Protein AF-A0A729FX35-F1 (afdb_monomer)

Foldseek 3Di:
DFFFDFDQKAWLDKDKDFADDPVVCVVLVPDPQFGMKIKTAIQDQVLLVVLLVQLVQFFLKDWSDKDFAPPGQVPDPDSSHRTMMTMITHNGRVRNVSSVVSSRCSRRPNWGWTGRGPVSPDIDGDDDDDDDRADFLVRQCVVVVHDSVVSVVVQVVCVVVVQWDDRNRGIDGDD

InterPro domains:
  IPR000249 Bacterial microcompartment domain [PF00936] (36-109)
  IPR000249 Bacterial microcompartment domain [SM00877] (35-110)
  IPR032298 EutK-Ctail domain [PF16365] (123-172)
  IPR032298 EutK-Ctail domain [PS51933] (119-175)
  IPR036388 Winged helix-like DNA-binding domain superfamily [G3DSA:1.10.10.10] (118-175)
  IPR037233 CcmK-like superfamily [G3DSA:3.30.70.1710] (8-111)
  IPR037233 CcmK-like superfamily [SSF143414] (35-109)
  IPR044870 Bacterial microcompartment (BMC) circularly permuted domain [PS51931] (1-113)

Organism: NCBI:txid2577535

Radius of gyration: 17.49 Å; Cα contacts (8 Å, |Δi|>4): 337; chains: 1; bounding box: 45×34×51 Å

pLDDT: mean 92.68, std 8.08, range [58.38, 98.69]

Nearest PDB structures (foldseek):
  3i82-assembly1_A  TM=1.004E+00  e=7.758E-21  Escherichia coli K-12
  3mpv-assembly1_A  TM=9.744E-01  e=3.571E-16  Escherichia coli K-12
  3u27-assembly1_B  TM=9.285E-01  e=1.811E-16  Leptotrichia buccalis C-1013-b
  3i87-assembly1_A  TM=8.755E-01  e=3.641E-17  Escherichia coli K-12
  4tlh-assembly1_A  TM=9.232E-01  e=6.103E-15  Clostridium perfringens E str. JGS1987

Mean predicted aligned error: 5.84 Å

Structure (mmCIF, N/CA/C/O backbone):
data_AF-A0A729FX35-F1
#
_entry.id   AF-A0A729FX35-F1
#
loop_
_atom_site.group_PDB
_atom_site.id
_atom_site.type_symbol
_atom_site.label_atom_id
_atom_site.label_alt_id
_atom_site.label_comp_id
_atom_site.label_asym_id
_atom_site.label_entity_id
_atom_site.label_seq_id
_atom_site.pdbx_PDB_ins_code
_atom_site.Cartn_x
_atom_site.Cartn_y
_atom_site.Cartn_z
_atom_site.occupancy
_atom_site.B_iso_or_equiv
_atom_site.auth_seq_id
_atom_site.auth_comp_id
_atom_site.auth_asym_id
_atom_site.auth_atom_id
_atom_site.pdbx_PDB_model_num
ATOM 1 N N . MET A 1 1 ? 10.307 -8.357 -27.368 1.00 60.09 1 MET A N 1
ATOM 2 C CA . MET A 1 1 ? 8.876 -8.216 -27.032 1.00 60.09 1 MET A CA 1
ATOM 3 C C . MET A 1 1 ? 8.528 -6.754 -27.276 1.00 60.09 1 MET A C 1
ATOM 5 O O . MET A 1 1 ? 9.436 -5.937 -27.161 1.00 60.09 1 MET A O 1
ATOM 9 N N . PRO A 1 2 ? 7.342 -6.423 -27.800 1.00 73.56 2 PRO A N 1
ATOM 10 C CA . PRO A 1 2 ? 7.038 -5.053 -28.205 1.00 73.56 2 PRO A CA 1
ATOM 11 C C . PRO A 1 2 ? 6.913 -4.102 -27.005 1.00 73.56 2 PRO A C 1
ATOM 13 O O . PRO A 1 2 ? 6.536 -4.496 -25.903 1.00 73.56 2 PRO A O 1
ATOM 16 N N . ALA A 1 3 ? 7.201 -2.823 -27.236 1.00 80.31 3 ALA A N 1
ATOM 17 C CA . ALA A 1 3 ? 6.884 -1.742 -26.314 1.00 80.31 3 ALA A CA 1
ATOM 18 C C . ALA A 1 3 ? 5.418 -1.822 -25.841 1.00 80.31 3 ALA A C 1
ATOM 20 O O . ALA A 1 3 ? 4.531 -2.220 -26.599 1.00 80.31 3 ALA A O 1
ATOM 21 N N . LEU A 1 4 ? 5.173 -1.369 -24.608 1.00 89.88 4 LEU A N 1
ATOM 22 C CA . LEU A 1 4 ? 3.896 -1.414 -23.876 1.00 89.88 4 LEU A CA 1
ATOM 23 C C . LEU A 1 4 ? 3.498 -2.780 -23.295 1.00 89.88 4 LEU A C 1
ATOM 25 O O . LEU A 1 4 ? 2.448 -2.878 -22.656 1.00 89.88 4 LEU A O 1
ATOM 29 N N . ASP A 1 5 ? 4.332 -3.812 -23.438 1.00 93.62 5 ASP A N 1
ATOM 30 C CA . ASP A 1 5 ? 4.141 -5.060 -22.698 1.00 93.62 5 ASP A CA 1
ATOM 31 C C . ASP A 1 5 ? 4.223 -4.812 -21.178 1.00 93.62 5 ASP A C 1
ATOM 33 O O . ASP A 1 5 ? 5.052 -4.034 -20.691 1.00 93.62 5 ASP A O 1
ATOM 37 N N . LEU A 1 6 ? 3.332 -5.474 -20.427 1.00 94.12 6 LEU A N 1
ATOM 38 C CA . LEU A 1 6 ? 3.238 -5.323 -18.975 1.00 94.12 6 LEU A CA 1
ATOM 39 C C . LEU A 1 6 ? 4.374 -6.069 -18.265 1.00 94.12 6 LEU A C 1
ATOM 41 O O . LEU A 1 6 ? 4.540 -7.279 -18.436 1.00 94.12 6 LEU A O 1
ATOM 45 N N . ILE A 1 7 ? 5.075 -5.369 -17.379 1.00 95.25 7 ILE A N 1
ATOM 46 C CA . ILE A 1 7 ? 6.024 -5.957 -16.433 1.00 9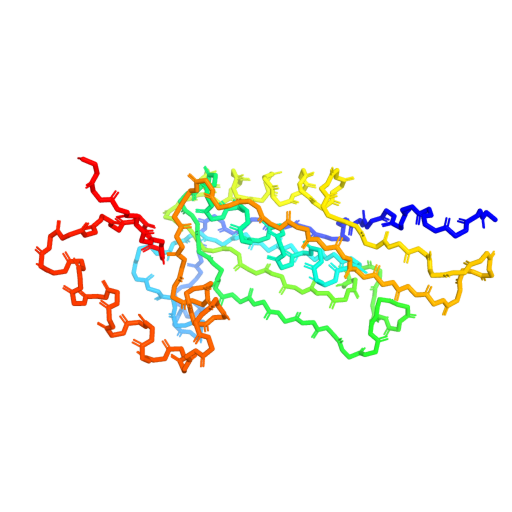5.25 7 ILE A CA 1
ATOM 47 C C . ILE A 1 7 ? 5.214 -6.460 -15.244 1.00 95.25 7 ILE A C 1
ATOM 49 O O . ILE A 1 7 ? 4.650 -5.661 -14.498 1.00 95.25 7 ILE A O 1
ATOM 53 N N . ARG A 1 8 ? 5.119 -7.784 -15.093 1.00 94.44 8 ARG A N 1
ATOM 54 C CA . ARG A 1 8 ? 4.338 -8.414 -14.021 1.00 94.44 8 ARG A CA 1
ATOM 55 C C . ARG A 1 8 ? 5.120 -8.372 -12.707 1.00 94.44 8 ARG A C 1
ATOM 57 O O . ARG A 1 8 ? 6.139 -9.060 -12.629 1.00 94.44 8 ARG A O 1
ATOM 64 N N . PRO A 1 9 ? 4.660 -7.618 -11.698 1.00 96.50 9 PRO A N 1
ATOM 65 C CA . PRO A 1 9 ? 5.310 -7.600 -10.402 1.00 96.50 9 PRO A CA 1
ATOM 66 C C . PRO A 1 9 ? 4.909 -8.831 -9.584 1.00 96.50 9 PRO A C 1
ATOM 68 O O . PRO A 1 9 ? 3.914 -9.507 -9.870 1.00 96.50 9 PRO A O 1
ATOM 71 N N . SER A 1 10 ? 5.686 -9.121 -8.550 1.00 96.06 10 SER A N 1
ATOM 72 C CA . SER A 1 10 ? 5.505 -10.268 -7.676 1.00 96.06 10 SER A CA 1
ATOM 73 C C . SER A 1 10 ?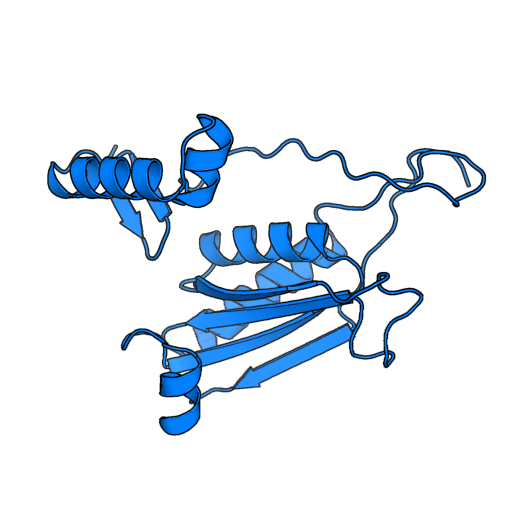 5.664 -9.909 -6.200 1.00 96.06 10 SER A C 1
ATOM 75 O O . SER A 1 10 ? 6.425 -9.023 -5.800 1.00 96.06 10 SER A O 1
ATOM 77 N N . VAL A 1 11 ? 4.920 -10.629 -5.361 1.00 98.06 11 VAL A N 1
ATOM 78 C CA . VAL A 1 11 ? 5.080 -10.573 -3.907 1.00 98.06 11 VAL A CA 1
ATOM 79 C C . VAL A 1 11 ? 6.253 -11.463 -3.515 1.00 98.06 11 VAL A C 1
ATOM 81 O O . VAL A 1 11 ? 6.265 -12.657 -3.811 1.00 98.06 11 VAL A O 1
ATOM 84 N N . THR A 1 12 ? 7.234 -10.897 -2.815 1.00 97.88 12 THR A N 1
ATOM 85 C CA . THR A 1 12 ? 8.481 -11.595 -2.471 1.00 97.88 12 THR A CA 1
ATOM 86 C C . THR A 1 12 ? 8.439 -12.229 -1.082 1.00 97.88 12 THR A C 1
ATOM 88 O O . THR A 1 12 ? 9.037 -13.285 -0.860 1.00 97.88 12 THR A O 1
ATOM 91 N N . ALA A 1 13 ? 7.702 -11.638 -0.138 1.00 98.50 13 ALA A N 1
ATOM 92 C CA . ALA A 1 13 ? 7.388 -12.240 1.155 1.00 98.50 13 ALA A CA 1
ATOM 93 C C . ALA A 1 13 ? 6.130 -11.621 1.782 1.00 98.50 13 ALA A C 1
ATOM 95 O O . ALA A 1 13 ? 5.761 -10.479 1.512 1.00 98.50 13 ALA A O 1
ATOM 96 N N . MET A 1 14 ? 5.478 -12.376 2.673 1.00 98.25 14 MET A N 1
ATOM 97 C CA . MET A 1 14 ? 4.295 -11.907 3.396 1.00 98.25 14 MET A CA 1
ATOM 98 C C . MET A 1 14 ? 4.161 -12.561 4.775 1.00 98.25 14 MET A C 1
ATOM 100 O O . MET A 1 14 ? 4.443 -13.753 4.956 1.00 98.25 14 MET A O 1
ATOM 104 N N . ARG A 1 15 ? 3.699 -11.798 5.773 1.00 98.56 15 ARG A N 1
ATOM 105 C CA . ARG A 1 15 ? 3.428 -12.308 7.125 1.00 98.56 15 ARG A CA 1
ATOM 106 C C . ARG A 1 15 ? 2.337 -11.517 7.843 1.00 98.56 15 ARG A C 1
ATOM 108 O O . ARG A 1 15 ? 2.194 -10.319 7.647 1.00 98.56 15 ARG A O 1
ATOM 115 N N . VAL A 1 16 ? 1.620 -12.189 8.744 1.00 98.62 16 VAL A N 1
ATOM 116 C CA . VAL A 1 16 ? 0.684 -11.554 9.684 1.00 98.62 16 VAL A CA 1
ATOM 117 C C . VAL A 1 16 ? 1.212 -11.711 11.105 1.00 98.62 16 VAL A C 1
ATOM 119 O O . VAL A 1 16 ? 1.547 -12.818 11.530 1.00 98.62 16 VAL A O 1
ATOM 122 N N . ILE A 1 17 ? 1.242 -10.610 11.847 1.00 98.56 17 ILE A N 1
ATOM 123 C CA . ILE A 1 17 ? 1.433 -10.570 13.294 1.00 98.56 17 ILE A CA 1
ATOM 124 C C . ILE A 1 17 ? 0.055 -10.351 13.914 1.00 98.56 17 ILE A C 1
ATOM 126 O O . ILE A 1 17 ? -0.502 -9.256 13.852 1.00 98.56 17 ILE A O 1
ATOM 130 N N . ALA A 1 18 ? -0.508 -11.412 14.494 1.00 98.00 18 ALA A N 1
ATOM 131 C CA . ALA A 1 18 ? -1.872 -11.379 15.014 1.00 98.00 18 ALA A CA 1
ATOM 132 C C . ALA A 1 18 ? -2.035 -10.414 16.201 1.00 98.00 18 ALA A C 1
ATOM 134 O O . ALA A 1 18 ? -3.040 -9.716 16.289 1.00 98.00 18 ALA A O 1
ATOM 135 N N . SER A 1 19 ? -1.035 -10.352 17.080 1.00 97.88 19 SER A N 1
ATOM 136 C CA . SER A 1 19 ? -0.978 -9.407 18.193 1.00 97.88 19 SER A CA 1
ATOM 137 C C . SER A 1 19 ? 0.430 -8.844 18.286 1.00 97.88 19 SER A C 1
ATOM 139 O O . SER A 1 19 ? 1.384 -9.587 18.518 1.00 97.88 19 SER A O 1
ATOM 141 N N . VAL A 1 20 ? 0.567 -7.539 18.073 1.00 97.56 20 VAL A N 1
ATOM 142 C CA . VAL A 1 20 ? 1.860 -6.851 18.149 1.00 97.56 20 VAL A CA 1
ATOM 143 C C . VAL A 1 20 ? 2.296 -6.737 19.607 1.00 97.56 20 VAL A C 1
ATOM 145 O O . VAL A 1 20 ? 1.478 -6.505 20.494 1.00 97.56 20 VAL A O 1
ATOM 148 N N . ASN A 1 21 ? 3.593 -6.898 19.863 1.00 98.12 21 ASN A N 1
ATOM 149 C CA . ASN A 1 21 ? 4.169 -6.636 21.177 1.00 98.12 21 ASN A CA 1
ATOM 150 C C . ASN A 1 21 ? 4.054 -5.141 21.539 1.00 98.12 21 ASN A C 1
ATOM 152 O O . ASN A 1 21 ? 4.373 -4.287 20.714 1.00 98.12 21 ASN A O 1
ATOM 156 N N . ASP A 1 22 ? 3.691 -4.824 22.784 1.00 96.25 22 ASP A N 1
ATOM 157 C CA . ASP A 1 22 ? 3.471 -3.437 23.226 1.00 96.25 22 ASP A CA 1
ATOM 158 C C . ASP A 1 22 ? 4.702 -2.532 23.081 1.00 96.25 22 ASP A C 1
ATOM 160 O O . ASP A 1 22 ? 4.570 -1.349 22.773 1.00 96.25 22 ASP A O 1
ATOM 164 N N . GLY A 1 23 ? 5.909 -3.067 23.296 1.00 97.75 23 GLY A N 1
ATOM 165 C CA . GLY A 1 23 ? 7.150 -2.322 23.091 1.00 97.75 23 GLY A CA 1
ATOM 166 C C . GLY A 1 23 ? 7.308 -1.909 21.633 1.00 97.75 23 GLY A C 1
ATOM 167 O O . GLY A 1 23 ? 7.523 -0.736 21.343 1.00 97.75 23 GLY A O 1
ATOM 168 N N . PHE A 1 24 ? 7.100 -2.851 20.716 1.00 97.44 24 PHE A N 1
ATOM 169 C CA . PHE A 1 24 ? 7.210 -2.578 19.287 1.00 97.44 24 PHE A CA 1
ATOM 170 C C . PHE A 1 24 ? 6.080 -1.678 18.766 1.00 97.44 24 PHE A C 1
ATOM 172 O O . PHE A 1 24 ? 6.322 -0.791 17.952 1.00 97.44 24 PHE A O 1
ATOM 179 N N . ALA A 1 25 ? 4.861 -1.834 19.291 1.00 97.38 25 ALA A N 1
ATOM 180 C CA . ALA A 1 25 ? 3.739 -0.954 18.976 1.00 97.38 25 ALA A CA 1
ATOM 181 C C . ALA A 1 25 ? 4.018 0.511 19.362 1.00 97.38 25 ALA A C 1
ATOM 183 O O . ALA A 1 25 ? 3.660 1.420 18.613 1.00 97.38 25 ALA A O 1
ATOM 184 N N . ARG A 1 26 ? 4.693 0.748 20.499 1.00 97.06 26 ARG A N 1
ATOM 185 C CA . ARG A 1 26 ? 5.113 2.096 20.918 1.00 97.06 26 ARG A CA 1
ATOM 186 C C . ARG A 1 26 ? 6.165 2.694 19.989 1.00 97.06 26 ARG A C 1
ATOM 188 O O . ARG A 1 26 ? 6.022 3.853 19.611 1.00 97.06 26 ARG A O 1
ATOM 195 N N . GLU A 1 27 ? 7.171 1.916 19.593 1.00 97.62 27 GLU A N 1
ATOM 196 C CA . GLU A 1 27 ? 8.214 2.372 18.658 1.00 97.62 27 GLU A CA 1
ATOM 197 C C . GLU A 1 27 ? 7.634 2.757 17.292 1.00 97.62 27 GLU A C 1
ATOM 199 O O . GLU A 1 27 ? 7.968 3.799 16.727 1.00 97.62 27 GLU A O 1
ATOM 204 N N . LEU A 1 28 ? 6.686 1.960 16.793 1.00 96.88 28 LEU A N 1
ATOM 205 C CA . LEU A 1 28 ? 5.951 2.245 15.559 1.00 96.88 28 LEU A CA 1
ATOM 206 C C . LEU A 1 28 ? 4.890 3.346 15.719 1.00 96.88 28 LEU A C 1
ATOM 208 O O . LEU A 1 28 ? 4.252 3.718 14.737 1.00 96.88 28 LEU A O 1
ATOM 212 N N . LYS A 1 29 ? 4.696 3.872 16.938 1.00 97.31 29 LYS A N 1
ATOM 213 C CA . LYS A 1 29 ? 3.693 4.894 17.276 1.00 97.31 29 LYS A CA 1
ATOM 214 C C . LYS A 1 29 ? 2.286 4.493 16.825 1.00 97.31 29 LYS A C 1
ATOM 216 O O . LYS A 1 29 ? 1.531 5.317 16.308 1.00 97.31 29 LYS A O 1
ATOM 221 N N . LEU A 1 30 ? 1.943 3.217 17.009 1.00 95.81 30 LEU A N 1
ATOM 222 C CA . LEU A 1 30 ? 0.647 2.697 16.589 1.00 95.81 30 LEU A CA 1
ATOM 223 C C . LEU A 1 30 ? -0.479 3.335 17.413 1.00 95.81 30 LEU A C 1
ATOM 225 O O . LEU A 1 30 ? -0.370 3.427 18.641 1.00 95.81 30 LEU A O 1
ATOM 229 N N . PRO A 1 31 ? -1.587 3.736 16.774 1.00 93.88 31 PRO A N 1
ATOM 230 C CA . PRO A 1 31 ? -2.780 4.145 17.492 1.00 93.88 31 PRO A CA 1
ATOM 231 C C . PRO A 1 31 ? -3.416 2.945 18.211 1.00 93.88 31 PRO A C 1
ATOM 233 O O . PRO A 1 31 ? -3.244 1.789 17.822 1.00 93.88 31 PRO A O 1
ATOM 236 N N . SER A 1 32 ? -4.189 3.215 19.264 1.00 93.56 32 SER A N 1
ATOM 237 C CA . SER A 1 32 ? -4.716 2.184 20.175 1.00 93.56 32 SER A CA 1
ATOM 238 C C . SER A 1 32 ? -5.675 1.178 19.525 1.00 93.56 32 SER A C 1
ATOM 240 O O . SER A 1 32 ? -5.857 0.076 20.058 1.00 93.56 32 SER A O 1
ATOM 242 N N . HIS A 1 33 ? -6.280 1.542 18.388 1.00 94.25 33 HIS A N 1
ATOM 243 C CA . HIS A 1 33 ? -7.163 0.678 17.603 1.00 94.25 33 HIS A CA 1
ATOM 244 C C . HIS A 1 33 ? -6.420 -0.302 16.693 1.00 94.25 33 HIS A C 1
ATOM 246 O O . HIS A 1 33 ? -7.055 -1.226 16.197 1.00 94.25 33 HIS A O 1
ATOM 252 N N . ILE A 1 34 ? -5.109 -0.146 16.478 1.00 97.00 34 ILE A N 1
ATOM 253 C CA . ILE A 1 34 ? -4.301 -1.077 15.681 1.00 97.00 34 ILE A CA 1
ATOM 254 C C . ILE A 1 34 ? -3.646 -2.096 16.615 1.00 97.00 34 ILE A C 1
ATOM 256 O O . ILE A 1 34 ? -2.828 -1.754 17.468 1.00 97.00 34 ILE A O 1
ATOM 260 N N . ARG A 1 35 ? -4.011 -3.370 16.448 1.00 95.88 35 ARG A N 1
ATOM 261 C CA . ARG A 1 35 ? -3.522 -4.490 17.276 1.00 95.88 35 ARG A CA 1
ATOM 262 C C . ARG A 1 35 ? -2.822 -5.576 16.479 1.00 95.88 35 ARG A C 1
ATOM 264 O O . ARG A 1 35 ? -1.989 -6.293 17.033 1.00 95.88 35 ARG A O 1
ATOM 271 N N . SER A 1 36 ? -3.133 -5.671 15.193 1.00 98.50 36 SER A N 1
ATOM 272 C CA . SER A 1 36 ? -2.555 -6.641 14.272 1.00 98.50 36 SER A CA 1
ATOM 273 C C . SER A 1 36 ? -1.797 -5.914 13.166 1.00 98.50 36 SER A C 1
ATOM 275 O O . SER A 1 36 ? -2.205 -4.829 12.746 1.00 98.50 36 SER A O 1
ATOM 277 N N . LEU A 1 37 ? -0.714 -6.525 12.683 1.00 98.69 37 LEU A N 1
ATOM 278 C CA . LEU A 1 37 ? 0.066 -6.023 11.551 1.00 98.69 37 LEU A CA 1
ATOM 279 C C . LEU A 1 37 ? 0.139 -7.058 10.433 1.00 98.69 37 LEU A C 1
ATOM 281 O O . LEU A 1 37 ? 0.306 -8.252 10.684 1.00 98.69 37 LEU A O 1
ATOM 285 N N . GLY A 1 38 ? 0.056 -6.584 9.200 1.00 98.69 38 GLY A N 1
ATOM 286 C CA . GLY A 1 38 ? 0.367 -7.322 7.986 1.00 98.69 38 GLY A CA 1
ATOM 287 C C . GLY A 1 38 ? 1.629 -6.743 7.380 1.00 98.69 38 GLY A C 1
ATOM 288 O O . GLY A 1 38 ? 1.731 -5.530 7.246 1.00 98.69 38 GLY A O 1
ATOM 289 N N . LEU A 1 39 ? 2.588 -7.594 7.047 1.00 98.69 39 LEU A N 1
ATOM 290 C CA . LEU A 1 39 ? 3.840 -7.216 6.410 1.00 98.69 39 LEU A CA 1
ATOM 291 C C . LEU A 1 39 ? 3.874 -7.852 5.032 1.00 98.69 39 LEU A C 1
ATOM 293 O O . LEU A 1 39 ? 3.621 -9.054 4.912 1.00 98.69 39 LEU A O 1
ATOM 297 N N . ILE A 1 40 ? 4.208 -7.061 4.024 1.00 98.62 40 ILE A N 1
ATOM 298 C CA . ILE A 1 40 ? 4.335 -7.525 2.648 1.00 98.62 40 ILE A CA 1
ATOM 299 C C . ILE A 1 40 ? 5.499 -6.813 1.970 1.00 98.62 40 ILE A C 1
ATOM 301 O O . ILE A 1 40 ? 5.696 -5.609 2.153 1.00 98.62 40 ILE A O 1
ATOM 305 N N . THR A 1 41 ? 6.272 -7.577 1.211 1.00 98.62 41 THR A N 1
ATOM 306 C CA . THR A 1 41 ? 7.335 -7.076 0.345 1.00 98.62 41 THR A CA 1
ATOM 307 C C . THR A 1 41 ? 7.046 -7.452 -1.101 1.00 98.62 41 THR A C 1
ATOM 309 O O . THR A 1 41 ? 6.445 -8.494 -1.375 1.00 98.62 41 THR A O 1
ATOM 312 N N . ALA A 1 42 ? 7.444 -6.586 -2.028 1.00 98.19 42 ALA A N 1
ATOM 313 C CA . ALA A 1 42 ? 7.221 -6.764 -3.460 1.00 98.19 42 ALA A CA 1
ATOM 314 C C . ALA A 1 42 ? 8.420 -6.249 -4.261 1.00 98.19 42 ALA A C 1
ATOM 316 O O . ALA A 1 42 ? 9.238 -5.487 -3.744 1.00 98.19 42 ALA A O 1
ATOM 317 N N . ASP A 1 43 ? 8.536 -6.682 -5.510 1.00 97.56 43 ASP A N 1
ATOM 318 C CA . ASP A 1 43 ? 9.587 -6.272 -6.453 1.00 97.56 43 ASP A CA 1
ATOM 319 C C . ASP A 1 43 ? 9.239 -5.019 -7.278 1.00 97.56 43 ASP A C 1
ATOM 321 O O . ASP A 1 43 ? 10.048 -4.607 -8.102 1.00 97.56 43 ASP A O 1
ATOM 325 N N . SER A 1 44 ? 8.071 -4.413 -7.034 1.00 97.56 44 SER A N 1
ATOM 326 C CA . SER A 1 44 ? 7.658 -3.140 -7.625 1.00 97.56 44 SER A CA 1
ATOM 327 C C . SER A 1 44 ? 7.052 -2.223 -6.566 1.00 97.56 44 SER A C 1
ATOM 329 O O . SER A 1 44 ? 6.001 -2.527 -5.989 1.00 97.56 44 SER A O 1
ATOM 331 N N . ASP A 1 45 ? 7.712 -1.102 -6.295 1.00 96.94 45 ASP A N 1
ATOM 332 C CA . ASP A 1 45 ? 7.342 -0.201 -5.207 1.00 96.94 45 ASP A CA 1
ATOM 333 C C . ASP A 1 45 ? 6.077 0.622 -5.476 1.00 96.94 45 ASP A C 1
ATOM 335 O O . ASP A 1 45 ? 5.133 0.552 -4.686 1.00 96.94 45 ASP A O 1
ATOM 339 N N . ASP A 1 46 ? 5.991 1.333 -6.599 1.00 96.06 46 ASP A N 1
ATOM 340 C CA . ASP A 1 46 ? 4.814 2.135 -6.952 1.00 96.06 46 ASP A CA 1
ATOM 341 C C . ASP A 1 46 ? 3.551 1.275 -7.073 1.00 96.06 46 ASP A C 1
ATOM 343 O O . ASP A 1 46 ? 2.478 1.655 -6.588 1.00 96.06 46 ASP A O 1
ATOM 347 N N . VAL A 1 47 ? 3.676 0.072 -7.645 1.00 96.19 47 VAL A N 1
ATOM 348 C CA . VAL A 1 47 ? 2.563 -0.885 -7.709 1.00 96.19 47 VAL A CA 1
ATOM 349 C C . VAL A 1 47 ? 2.138 -1.314 -6.304 1.00 96.19 47 VAL A C 1
ATOM 351 O O . VAL A 1 47 ? 0.940 -1.353 -6.015 1.00 96.19 47 VAL A O 1
ATOM 354 N N . ALA A 1 48 ? 3.084 -1.580 -5.401 1.00 97.38 48 ALA A N 1
ATOM 355 C CA . ALA A 1 48 ? 2.764 -1.913 -4.017 1.00 97.38 48 ALA A CA 1
ATOM 356 C C . ALA A 1 48 ? 2.114 -0.744 -3.260 1.00 97.38 48 ALA A C 1
ATOM 358 O O . ALA A 1 48 ? 1.216 -0.985 -2.452 1.00 97.38 48 ALA A O 1
ATOM 359 N N . TYR A 1 49 ? 2.503 0.510 -3.518 1.00 96.06 49 TYR A N 1
ATOM 360 C CA . TYR A 1 49 ? 1.846 1.682 -2.927 1.00 96.06 49 TYR A CA 1
ATOM 361 C C . TYR A 1 49 ? 0.401 1.828 -3.410 1.00 96.06 49 TYR A C 1
ATOM 363 O O . TYR A 1 49 ? -0.494 2.063 -2.596 1.00 96.06 49 TYR A O 1
ATOM 371 N N . ILE A 1 50 ? 0.149 1.621 -4.706 1.00 93.81 50 ILE A N 1
ATOM 372 C CA . ILE A 1 50 ? -1.208 1.607 -5.272 1.00 93.81 50 ILE A CA 1
ATOM 373 C C . ILE A 1 50 ? -2.035 0.474 -4.656 1.00 93.81 50 ILE A C 1
ATOM 375 O O . ILE A 1 50 ? -3.179 0.682 -4.250 1.00 93.81 50 ILE A O 1
ATOM 379 N N . ALA A 1 51 ? -1.452 -0.716 -4.531 1.00 95.69 51 ALA A N 1
ATOM 380 C CA . ALA A 1 51 ? -2.106 -1.863 -3.916 1.00 95.69 51 ALA A CA 1
ATOM 381 C C . ALA A 1 51 ? -2.418 -1.622 -2.429 1.00 95.69 51 ALA A C 1
ATOM 383 O O . ALA A 1 51 ? -3.489 -1.995 -1.948 1.00 95.69 51 ALA A O 1
ATOM 384 N N . ALA A 1 52 ? -1.515 -0.962 -1.700 1.00 96.06 52 ALA A N 1
ATOM 385 C CA . ALA A 1 52 ? -1.724 -0.585 -0.307 1.00 96.06 52 ALA A CA 1
ATOM 386 C C . ALA A 1 52 ? -2.867 0.430 -0.166 1.00 96.06 52 ALA A C 1
ATOM 388 O O . ALA A 1 52 ? -3.720 0.280 0.710 1.00 96.06 52 ALA A O 1
ATOM 389 N N . ASP A 1 53 ? -2.928 1.427 -1.052 1.00 92.06 53 ASP A N 1
ATOM 390 C CA . ASP A 1 53 ? -4.049 2.364 -1.124 1.00 92.06 53 ASP A CA 1
ATOM 391 C C . ASP A 1 53 ? -5.374 1.623 -1.367 1.00 92.06 53 ASP A C 1
ATOM 393 O O . ASP A 1 53 ? -6.353 1.844 -0.646 1.00 92.06 53 ASP A O 1
ATOM 397 N N . GLU A 1 54 ? -5.399 0.681 -2.310 1.00 91.62 54 GLU A N 1
ATOM 398 C CA . GLU A 1 54 ? -6.576 -0.136 -2.604 1.00 91.62 54 GLU A CA 1
ATOM 399 C C . GLU A 1 54 ? -7.008 -0.997 -1.407 1.00 91.62 54 GLU A C 1
ATOM 401 O O . GLU A 1 54 ? -8.196 -1.046 -1.073 1.00 91.62 54 GLU A O 1
ATOM 406 N N . ALA A 1 55 ? -6.063 -1.583 -0.670 1.00 95.06 55 ALA A N 1
ATOM 407 C CA . ALA A 1 55 ? -6.351 -2.369 0.528 1.00 95.06 55 ALA A CA 1
ATOM 408 C C . ALA A 1 55 ? -7.119 -1.571 1.595 1.00 95.06 55 ALA A C 1
ATOM 410 O O . ALA A 1 55 ? -8.059 -2.094 2.197 1.00 95.06 55 ALA A O 1
ATOM 411 N N . THR A 1 56 ? -6.810 -0.280 1.773 1.00 92.50 56 THR A N 1
ATOM 412 C CA . THR A 1 56 ? -7.549 0.594 2.712 1.00 92.50 56 THR A CA 1
ATOM 413 C C . THR A 1 56 ? -9.006 0.855 2.297 1.00 92.50 56 THR A C 1
ATOM 415 O O . THR A 1 56 ? -9.815 1.330 3.098 1.00 92.50 56 THR A O 1
ATOM 418 N N . LYS A 1 57 ? -9.378 0.584 1.038 1.00 89.44 57 LYS A N 1
ATOM 419 C CA . LYS A 1 57 ? -10.770 0.679 0.566 1.00 89.44 57 LYS A CA 1
ATOM 420 C C . LYS A 1 57 ? -11.530 -0.612 0.855 1.00 89.44 57 LYS A C 1
ATOM 422 O O . LYS A 1 57 ? -12.719 -0.553 1.191 1.00 89.44 57 LYS A O 1
ATOM 427 N N . GLN A 1 58 ? -10.849 -1.751 0.742 1.00 91.50 58 GLN A N 1
ATOM 428 C CA . GLN A 1 58 ? -11.450 -3.080 0.835 1.00 91.50 58 GLN A CA 1
ATOM 429 C C . GLN A 1 58 ? -11.552 -3.595 2.276 1.00 91.50 58 GLN A C 1
ATOM 431 O O . GLN A 1 58 ? -12.568 -4.190 2.627 1.00 91.50 58 GLN A O 1
ATOM 436 N N . ALA A 1 59 ? -10.584 -3.276 3.136 1.00 93.94 59 ALA A N 1
ATOM 437 C CA . ALA A 1 59 ? -10.541 -3.716 4.531 1.00 93.94 59 ALA A CA 1
ATOM 438 C C . ALA A 1 59 ? -10.400 -2.542 5.516 1.00 93.94 59 ALA A C 1
ATOM 440 O O . ALA A 1 59 ? -10.082 -1.412 5.139 1.00 93.94 59 ALA A O 1
ATOM 441 N N . MET A 1 60 ? -10.651 -2.791 6.802 1.00 94.12 60 MET A N 1
ATOM 442 C CA . MET A 1 60 ? -10.409 -1.844 7.896 1.00 94.12 60 MET A CA 1
ATOM 443 C C . MET A 1 60 ? -8.928 -1.828 8.283 1.00 94.12 60 MET A C 1
ATOM 445 O O . MET A 1 60 ? -8.549 -2.225 9.386 1.00 94.12 60 MET A O 1
ATOM 449 N N . VAL A 1 61 ? -8.096 -1.369 7.353 1.00 96.00 61 VAL A N 1
ATOM 450 C CA . VAL A 1 61 ? -6.642 -1.301 7.503 1.00 96.00 61 VAL A CA 1
ATOM 451 C C . VAL A 1 61 ? -6.106 0.080 7.151 1.00 96.00 61 VAL A C 1
ATOM 453 O O . VAL A 1 61 ? -6.688 0.812 6.350 1.00 96.00 61 VAL A O 1
ATOM 456 N N . GLU A 1 62 ? -4.964 0.412 7.737 1.00 95.06 62 GLU A N 1
ATOM 457 C CA . GLU A 1 62 ? -4.211 1.639 7.489 1.00 95.06 62 GLU A CA 1
ATOM 458 C C . GLU A 1 62 ? -2.760 1.297 7.167 1.00 95.06 62 GLU A C 1
ATOM 460 O O . GLU A 1 62 ? -2.201 0.356 7.730 1.00 95.06 62 GLU A O 1
ATOM 46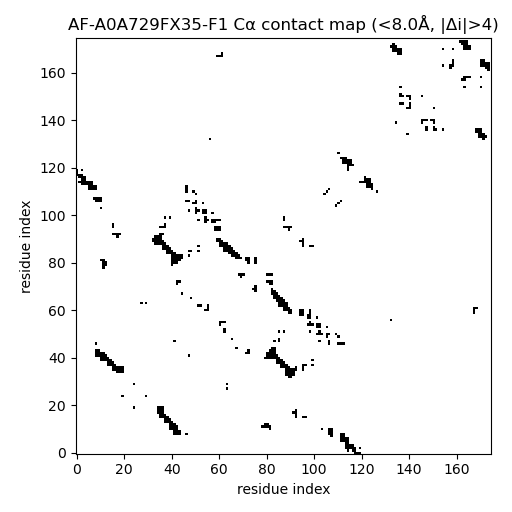5 N N . VAL A 1 63 ? -2.128 2.072 6.287 1.00 96.38 63 VAL A N 1
ATOM 466 C CA . VAL A 1 63 ? -0.692 1.930 6.029 1.00 96.38 63 VAL A CA 1
ATOM 467 C C . VAL A 1 63 ? 0.070 2.560 7.192 1.00 96.38 63 VAL A C 1
ATOM 469 O O . VAL A 1 63 ? 0.077 3.776 7.364 1.00 96.38 63 VAL A O 1
ATOM 472 N N . VAL A 1 64 ? 0.700 1.715 8.003 1.00 96.44 64 VAL A N 1
ATOM 473 C CA . VAL A 1 64 ? 1.528 2.110 9.152 1.00 96.44 64 VAL A CA 1
ATOM 474 C C . VAL A 1 64 ? 2.928 2.504 8.695 1.00 96.44 64 VAL A C 1
ATOM 476 O O . VAL A 1 64 ? 3.536 3.427 9.232 1.00 96.44 64 VAL A O 1
ATOM 479 N N . TYR A 1 65 ? 3.451 1.783 7.708 1.00 97.62 65 TYR A N 1
ATOM 480 C CA . TYR A 1 65 ? 4.781 1.994 7.163 1.00 97.62 65 TYR A CA 1
ATOM 481 C C . TYR A 1 65 ? 4.787 1.619 5.687 1.00 97.62 65 TYR A C 1
ATOM 483 O O . TYR A 1 65 ? 4.170 0.631 5.296 1.00 97.62 65 TYR A O 1
ATOM 491 N N . GLY A 1 66 ? 5.512 2.384 4.884 1.00 97.12 66 GLY A N 1
ATOM 492 C CA . GLY A 1 66 ? 5.750 2.076 3.484 1.00 97.12 66 GLY A CA 1
ATOM 493 C C . GLY A 1 66 ? 7.022 2.767 3.032 1.00 97.12 66 GLY A C 1
ATOM 494 O O . GLY A 1 66 ? 7.083 3.996 3.078 1.00 97.12 66 GLY A O 1
ATOM 495 N N . ARG A 1 67 ? 8.053 2.000 2.672 1.00 97.75 67 ARG A N 1
ATOM 496 C CA . ARG A 1 67 ? 9.301 2.553 2.130 1.00 97.75 67 ARG A CA 1
ATOM 497 C C . ARG A 1 67 ? 9.921 1.627 1.098 1.00 97.75 67 ARG A C 1
ATOM 499 O O . ARG A 1 67 ? 9.969 0.412 1.306 1.00 97.75 67 ARG A O 1
ATOM 506 N N . SER A 1 68 ? 10.460 2.248 0.057 1.00 97.38 68 SER A N 1
ATOM 507 C CA . SER A 1 68 ? 11.264 1.591 -0.963 1.00 97.38 68 SER A CA 1
ATOM 508 C C . SER A 1 68 ? 12.705 1.389 -0.483 1.00 97.38 68 SER A C 1
ATOM 510 O O . SER A 1 68 ? 13.194 2.093 0.411 1.0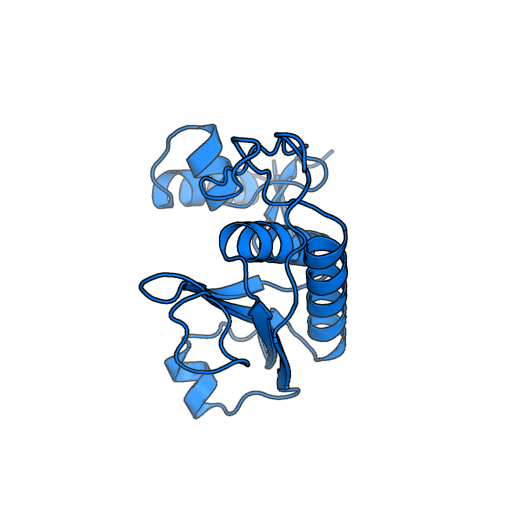0 97.38 68 SER A O 1
ATOM 512 N N . LEU A 1 69 ? 13.394 0.429 -1.086 1.00 96.88 69 LEU A N 1
ATOM 513 C CA . LEU A 1 69 ? 14.815 0.168 -0.908 1.00 96.88 69 LEU A CA 1
ATOM 514 C C . LEU A 1 69 ? 15.641 1.012 -1.881 1.00 96.88 69 LEU A C 1
ATOM 516 O O . LEU A 1 69 ? 15.177 1.444 -2.934 1.00 96.88 69 LEU A O 1
ATOM 520 N N . TYR A 1 70 ? 16.903 1.239 -1.530 1.00 96.25 70 TYR A N 1
ATOM 521 C CA . TYR A 1 70 ? 17.828 1.930 -2.420 1.00 96.25 70 TYR A CA 1
ATOM 522 C C . TYR A 1 70 ? 18.175 1.061 -3.635 1.00 96.25 70 TYR A C 1
ATOM 524 O O . TYR A 1 70 ? 18.466 -0.120 -3.482 1.00 96.25 70 TYR A O 1
ATOM 532 N N . ALA A 1 71 ? 18.210 1.688 -4.816 1.00 94.81 71 ALA A N 1
ATOM 533 C CA . ALA A 1 71 ? 18.616 1.094 -6.097 1.00 94.81 71 ALA A CA 1
ATOM 534 C C . ALA A 1 71 ? 17.713 -0.024 -6.671 1.00 94.81 71 ALA A C 1
ATOM 536 O O . ALA A 1 71 ? 18.120 -0.696 -7.623 1.00 94.81 71 ALA A O 1
ATOM 537 N N . GLY A 1 72 ? 16.483 -0.164 -6.164 1.00 91.31 72 GLY A N 1
ATOM 538 C CA . GLY A 1 72 ? 15.445 -1.025 -6.744 1.00 91.31 72 GLY A CA 1
ATOM 539 C C . GLY A 1 72 ? 15.710 -2.531 -6.616 1.00 91.31 72 GLY A C 1
ATOM 540 O O . GLY A 1 72 ? 16.723 -2.973 -6.068 1.00 91.31 72 GLY A O 1
ATOM 541 N N . ALA A 1 73 ? 14.789 -3.337 -7.140 1.00 92.31 73 ALA A N 1
ATOM 542 C CA . ALA A 1 73 ? 14.716 -4.776 -6.874 1.00 92.31 73 ALA A CA 1
ATOM 543 C C . ALA A 1 73 ? 15.907 -5.544 -7.456 1.00 92.31 73 ALA A C 1
ATOM 545 O O . ALA A 1 73 ? 16.379 -6.510 -6.856 1.00 92.31 73 ALA A O 1
ATOM 546 N N . ALA A 1 74 ? 16.450 -5.073 -8.583 1.00 94.12 74 ALA A N 1
ATOM 547 C CA . ALA A 1 74 ? 17.634 -5.651 -9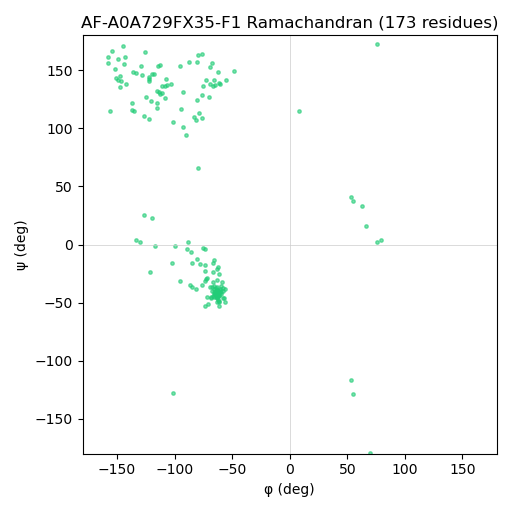.221 1.00 94.12 74 ALA A CA 1
ATOM 548 C C . ALA A 1 74 ? 18.901 -5.583 -8.341 1.00 94.12 74 ALA A C 1
ATOM 550 O O . ALA A 1 74 ? 19.840 -6.346 -8.564 1.00 94.12 74 ALA A O 1
ATOM 551 N N . HIS A 1 75 ? 18.922 -4.704 -7.333 1.00 95.81 75 HIS A N 1
ATOM 552 C CA . HIS A 1 75 ? 20.023 -4.543 -6.379 1.00 95.81 75 HIS A CA 1
ATOM 553 C C . HIS A 1 75 ? 19.576 -4.811 -4.933 1.00 95.81 75 HIS A C 1
ATOM 555 O O . HIS A 1 75 ? 20.199 -4.332 -3.981 1.00 95.81 75 HIS A O 1
ATOM 561 N N . GLY A 1 76 ? 18.492 -5.574 -4.759 1.00 94.25 76 GLY A N 1
ATOM 562 C CA . GLY A 1 76 ? 17.970 -5.937 -3.450 1.00 94.25 76 GLY A CA 1
ATOM 563 C C . GLY A 1 76 ? 18.972 -6.764 -2.624 1.00 94.25 76 GLY A C 1
ATOM 564 O O . GLY A 1 76 ? 19.745 -7.551 -3.173 1.00 94.25 76 GLY A O 1
ATOM 565 N N . PRO A 1 77 ? 18.959 -6.643 -1.284 1.00 95.94 77 PRO A N 1
ATOM 566 C CA . PRO A 1 77 ? 19.885 -7.369 -0.410 1.00 95.94 77 PRO A CA 1
ATOM 567 C C . PRO A 1 77 ? 19.562 -8.868 -0.287 1.00 95.94 77 PRO A C 1
ATOM 569 O O . PRO A 1 77 ? 20.397 -9.645 0.176 1.00 95.94 77 PRO A O 1
ATOM 572 N N . SER A 1 78 ? 18.346 -9.285 -0.651 1.00 97.25 78 SER A N 1
ATOM 573 C CA . SER A 1 78 ? 17.913 -10.683 -0.667 1.00 97.25 78 SER A CA 1
ATOM 574 C C . SER A 1 78 ? 16.718 -10.881 -1.612 1.00 97.25 78 SER A C 1
ATOM 576 O O . SER A 1 78 ? 15.985 -9.924 -1.874 1.00 97.25 78 SER A O 1
ATOM 578 N N . PRO A 1 79 ? 16.432 -12.125 -2.047 1.00 95.00 79 PRO A N 1
ATOM 579 C CA . PRO A 1 79 ? 15.260 -12.419 -2.879 1.00 95.00 79 PRO A CA 1
ATOM 580 C C . PRO A 1 79 ? 13.916 -12.102 -2.207 1.00 95.00 79 PRO A C 1
ATOM 582 O O . PRO A 1 79 ? 12.927 -11.859 -2.885 1.00 95.00 79 PRO A O 1
ATOM 585 N N . THR A 1 80 ? 13.865 -12.105 -0.873 1.00 97.50 80 THR A N 1
ATOM 586 C CA . THR A 1 80 ? 12.646 -11.813 -0.102 1.00 97.50 80 THR A CA 1
ATOM 587 C C . THR A 1 80 ? 12.409 -10.325 0.121 1.00 97.50 80 THR A C 1
ATOM 589 O O . THR A 1 80 ? 11.316 -9.944 0.528 1.00 97.50 80 THR A O 1
ATOM 592 N N . ALA A 1 81 ? 13.423 -9.483 -0.086 1.00 95.88 81 ALA A N 1
ATOM 593 C CA . ALA A 1 81 ? 13.317 -8.054 0.168 1.00 95.88 81 ALA A CA 1
ATOM 594 C C . ALA A 1 81 ? 12.520 -7.339 -0.932 1.00 95.88 81 ALA A C 1
ATOM 596 O O . ALA A 1 81 ? 11.795 -6.393 -0.631 1.00 95.88 81 ALA A O 1
ATOM 597 N N . GLY A 1 82 ? 12.641 -7.803 -2.183 1.00 95.50 82 GLY A N 1
ATOM 598 C CA . GLY A 1 82 ? 12.154 -7.062 -3.345 1.00 95.50 82 GLY A CA 1
ATOM 599 C C . GLY A 1 82 ? 12.763 -5.658 -3.371 1.00 95.50 82 GLY A C 1
ATOM 600 O O . GLY A 1 82 ? 13.976 -5.513 -3.213 1.00 95.50 82 GLY A O 1
ATOM 601 N N . GLU A 1 83 ? 11.921 -4.636 -3.499 1.00 97.31 83 GLU A N 1
ATOM 602 C CA . GLU A 1 83 ? 12.306 -3.224 -3.399 1.00 97.31 83 GLU A CA 1
ATOM 603 C C . GLU A 1 83 ? 11.399 -2.373 -2.516 1.00 97.31 83 GLU A C 1
ATOM 605 O O . GLU A 1 83 ? 11.624 -1.174 -2.406 1.00 97.31 83 GLU A O 1
ATOM 610 N N . VAL A 1 84 ? 10.407 -2.956 -1.848 1.00 98.31 84 VAL A N 1
ATOM 611 C CA . VAL A 1 84 ? 9.487 -2.217 -0.977 1.00 98.31 84 VAL A CA 1
ATOM 612 C C . VAL A 1 84 ? 9.030 -3.075 0.189 1.00 98.31 84 VAL A C 1
ATOM 614 O O . VAL A 1 84 ? 8.817 -4.276 0.045 1.00 98.31 84 VAL A O 1
ATOM 617 N N . LEU A 1 85 ? 8.839 -2.441 1.345 1.00 98.56 85 LEU A N 1
ATOM 618 C CA . LEU A 1 85 ? 8.153 -3.019 2.497 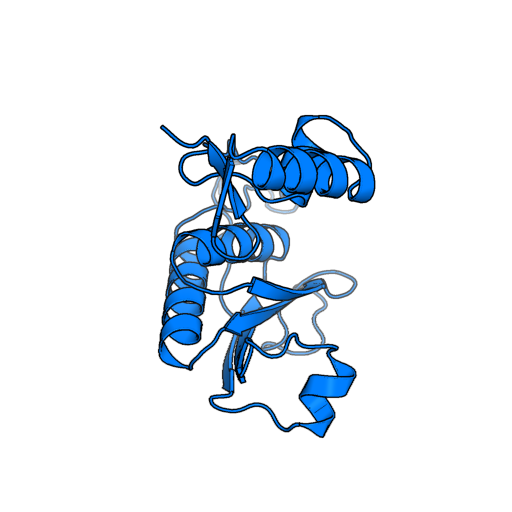1.00 98.56 85 LEU A CA 1
ATOM 619 C C . LEU A 1 85 ? 6.944 -2.160 2.853 1.00 98.56 85 LEU A C 1
ATOM 621 O O . LEU A 1 85 ? 7.099 -0.981 3.181 1.00 98.56 85 LEU A O 1
ATOM 625 N N . ILE A 1 86 ? 5.766 -2.780 2.872 1.00 98.62 86 ILE A N 1
ATOM 626 C CA . ILE A 1 86 ? 4.528 -2.184 3.375 1.00 98.62 86 ILE A CA 1
ATOM 627 C C . ILE A 1 86 ? 4.108 -2.893 4.664 1.00 98.62 86 ILE A C 1
ATOM 629 O O . ILE A 1 86 ? 4.130 -4.123 4.764 1.00 98.62 86 ILE A O 1
ATOM 633 N N . MET A 1 87 ? 3.693 -2.103 5.653 1.00 98.62 87 MET A N 1
ATOM 634 C CA . MET A 1 87 ? 3.027 -2.575 6.860 1.00 98.62 87 MET A CA 1
ATOM 635 C C . MET A 1 87 ? 1.596 -2.046 6.906 1.00 98.62 87 MET A C 1
ATOM 637 O O . MET A 1 87 ? 1.380 -0.838 7.014 1.00 98.62 87 MET A O 1
ATOM 641 N N . LEU A 1 88 ? 0.626 -2.956 6.882 1.00 98.44 88 LEU A N 1
ATOM 642 C CA . LEU A 1 88 ? -0.779 -2.662 7.141 1.00 98.44 88 LEU A CA 1
ATOM 643 C C . LEU A 1 88 ? -1.090 -2.883 8.619 1.00 98.44 88 LEU A C 1
ATOM 645 O O . LEU A 1 88 ? -0.773 -3.934 9.168 1.00 98.44 88 LEU A O 1
ATOM 649 N N . GLY A 1 89 ? -1.743 -1.926 9.263 1.00 98.19 89 GLY A N 1
ATOM 650 C CA . GLY A 1 89 ? -2.262 -2.056 10.618 1.00 98.19 89 GLY A CA 1
ATOM 651 C C . GLY A 1 89 ? -3.778 -2.146 10.626 1.00 98.19 89 GLY A C 1
ATOM 652 O O . GLY A 1 89 ? -4.447 -1.396 9.922 1.00 98.19 89 GLY A O 1
ATOM 653 N N . GLY A 1 90 ? -4.321 -3.056 11.431 1.00 97.62 90 GLY A N 1
ATOM 654 C CA . GLY A 1 90 ? -5.763 -3.240 11.580 1.00 97.62 90 GLY A CA 1
ATOM 655 C C . GLY A 1 90 ? -6.170 -3.633 13.003 1.00 97.62 90 GLY A C 1
ATOM 656 O O . GLY A 1 90 ? -5.315 -3.941 13.846 1.00 97.62 90 GLY A O 1
ATOM 657 N N . PRO A 1 91 ? -7.483 -3.635 13.293 1.00 97.19 91 PRO A N 1
ATOM 658 C CA . PRO A 1 91 ? -8.000 -3.923 14.629 1.00 97.19 91 PRO A CA 1
ATOM 659 C C . PRO A 1 91 ? -7.904 -5.400 15.013 1.00 97.19 91 PRO A C 1
ATOM 661 O O . PRO A 1 91 ? -7.909 -5.728 16.197 1.00 97.19 91 PRO A O 1
ATOM 664 N N . ASN A 1 92 ? -7.836 -6.296 14.029 1.00 97.62 92 ASN A N 1
ATOM 665 C CA . ASN A 1 92 ? -7.754 -7.735 14.237 1.00 97.62 92 ASN A CA 1
ATOM 666 C C . ASN A 1 92 ? -7.069 -8.428 13.037 1.00 97.62 92 ASN A C 1
ATOM 668 O O . ASN A 1 92 ? -6.930 -7.820 11.968 1.00 97.62 92 ASN A O 1
ATOM 672 N N . PRO A 1 93 ? -6.665 -9.707 13.171 1.00 98.38 93 PRO A N 1
ATOM 673 C CA . PRO A 1 93 ? -5.942 -10.413 12.114 1.00 98.38 93 PRO A CA 1
ATOM 674 C C . PRO A 1 93 ? -6.771 -10.673 10.851 1.00 98.38 93 PRO A C 1
ATOM 676 O O . PRO A 1 93 ? -6.190 -10.869 9.786 1.00 98.38 93 PRO A O 1
ATOM 679 N N . ALA A 1 94 ? -8.104 -10.707 10.957 1.00 98.25 94 ALA A N 1
ATOM 680 C CA . ALA A 1 94 ? -8.982 -10.963 9.819 1.00 98.25 94 ALA A CA 1
ATOM 681 C C . ALA A 1 94 ? -9.016 -9.760 8.868 1.00 98.25 94 ALA A C 1
ATOM 683 O O . ALA A 1 94 ? -8.822 -9.936 7.670 1.00 98.25 94 ALA A O 1
ATOM 684 N N . GLU A 1 95 ? -9.154 -8.544 9.403 1.00 97.94 95 GLU A N 1
ATOM 685 C CA . GLU A 1 95 ? -9.083 -7.305 8.613 1.00 97.94 95 GLU A CA 1
ATOM 686 C C . GLU A 1 95 ? -7.711 -7.127 7.961 1.00 97.94 95 GLU A C 1
ATOM 688 O O . GLU A 1 95 ? -7.610 -6.792 6.784 1.00 97.94 95 GLU A O 1
ATOM 693 N N . VAL A 1 96 ? -6.638 -7.424 8.700 1.00 98.38 96 VAL A N 1
ATOM 694 C CA . VAL A 1 96 ? -5.277 -7.388 8.153 1.00 98.38 96 VAL A CA 1
ATOM 695 C C . VAL A 1 96 ? -5.106 -8.388 7.011 1.00 98.38 96 VAL A C 1
ATOM 697 O O . VAL A 1 96 ? -4.528 -8.039 5.986 1.00 98.38 96 VAL A O 1
ATOM 700 N N . ARG A 1 97 ? -5.608 -9.620 7.163 1.00 98.56 97 ARG A N 1
ATOM 701 C CA . ARG A 1 97 ? -5.554 -10.631 6.101 1.00 98.56 97 ARG A CA 1
ATOM 702 C C . ARG A 1 97 ? -6.349 -10.192 4.875 1.00 98.56 97 ARG A C 1
ATOM 704 O O . ARG A 1 97 ? -5.803 -10.251 3.786 1.00 98.56 97 ARG A O 1
ATOM 711 N N . ALA A 1 98 ? -7.564 -9.680 5.059 1.00 98.25 98 ALA A N 1
ATOM 712 C CA . ALA A 1 98 ? -8.364 -9.139 3.962 1.00 98.25 98 ALA A CA 1
ATOM 713 C C . ALA A 1 98 ? -7.639 -7.996 3.227 1.00 98.25 98 ALA A C 1
ATOM 715 O O . ALA A 1 98 ? -7.663 -7.937 2.000 1.00 98.25 98 ALA A O 1
ATOM 716 N N . GLY A 1 99 ? -6.945 -7.119 3.961 1.00 98.06 99 GLY A N 1
ATOM 717 C CA . GLY A 1 99 ? -6.105 -6.073 3.376 1.00 98.06 99 GLY A CA 1
ATOM 718 C C . GLY A 1 99 ? -4.931 -6.632 2.568 1.00 98.06 99 GLY A C 1
ATOM 719 O O . GLY A 1 99 ? -4.692 -6.184 1.452 1.00 98.06 99 GLY A O 1
ATOM 720 N N . LEU A 1 100 ? -4.222 -7.633 3.097 1.00 98.56 100 LEU A N 1
ATOM 721 C CA . LEU A 1 100 ? -3.123 -8.296 2.389 1.00 98.56 100 LEU A CA 1
ATOM 722 C C . LEU A 1 100 ? -3.603 -9.044 1.140 1.00 98.56 100 LEU A C 1
ATOM 724 O O . LEU A 1 100 ? -2.963 -8.935 0.101 1.00 98.56 100 LEU A O 1
ATOM 728 N N . ASP A 1 101 ? -4.733 -9.747 1.211 1.00 98.38 101 ASP A N 1
ATOM 729 C CA . ASP A 1 101 ? -5.318 -10.452 0.066 1.00 98.38 101 ASP A CA 1
ATOM 730 C C . ASP A 1 101 ? -5.689 -9.455 -1.051 1.00 98.38 101 ASP A C 1
ATOM 732 O O . ASP A 1 101 ? -5.403 -9.698 -2.225 1.00 98.38 101 ASP A O 1
ATOM 736 N N . ALA A 1 102 ? -6.242 -8.289 -0.689 1.00 97.06 102 ALA A N 1
ATOM 737 C CA . ALA A 1 102 ? -6.496 -7.197 -1.630 1.00 97.06 102 ALA A CA 1
ATOM 738 C C . ALA A 1 102 ? -5.197 -6.636 -2.240 1.00 97.06 102 ALA A C 1
ATOM 740 O O . ALA A 1 102 ? -5.161 -6.354 -3.439 1.00 97.06 102 ALA A O 1
ATOM 741 N N . MET A 1 103 ? -4.122 -6.514 -1.447 1.00 97.94 103 MET A N 1
ATOM 742 C CA . MET A 1 103 ? -2.814 -6.104 -1.967 1.00 97.94 103 MET A CA 1
ATOM 743 C C . MET A 1 103 ? -2.258 -7.118 -2.965 1.00 97.94 103 MET A C 1
ATOM 745 O O . MET A 1 103 ? -1.869 -6.720 -4.056 1.00 97.94 103 MET A O 1
ATOM 749 N N . VAL A 1 104 ? -2.247 -8.411 -2.624 1.00 98.00 104 VAL A N 1
ATOM 750 C CA . VAL A 1 104 ? -1.757 -9.485 -3.507 1.00 98.00 104 VAL A CA 1
ATOM 751 C C . VAL A 1 104 ? -2.513 -9.458 -4.833 1.00 98.00 104 VAL A C 1
ATOM 753 O O . VAL A 1 104 ? -1.895 -9.381 -5.891 1.00 98.00 104 VAL A O 1
ATOM 756 N N . ALA A 1 105 ? -3.848 -9.413 -4.785 1.00 96.56 105 ALA A N 1
ATOM 757 C CA . ALA A 1 105 ? -4.671 -9.358 -5.989 1.00 96.56 105 ALA A CA 1
ATOM 758 C C . ALA A 1 105 ? -4.366 -8.122 -6.855 1.00 96.56 105 ALA A C 1
ATOM 760 O O . ALA A 1 105 ? -4.296 -8.235 -8.080 1.00 96.56 105 ALA A O 1
ATOM 761 N N . SER A 1 106 ? -4.167 -6.957 -6.227 1.00 94.75 106 SER A N 1
ATOM 762 C CA . SER A 1 106 ? -3.852 -5.707 -6.926 1.00 94.75 106 SER A CA 1
ATOM 763 C C . SER A 1 106 ? -2.425 -5.658 -7.472 1.00 94.75 106 SER A C 1
ATOM 765 O O . SER A 1 106 ? -2.212 -5.002 -8.487 1.00 94.75 106 SER A O 1
ATOM 767 N N . ILE A 1 107 ? -1.455 -6.301 -6.822 1.00 96.38 107 ILE A N 1
ATOM 768 C CA . ILE A 1 107 ? -0.079 -6.396 -7.323 1.00 96.38 107 ILE A CA 1
ATOM 769 C C . ILE A 1 107 ? -0.062 -7.322 -8.538 1.00 96.38 107 ILE A C 1
ATOM 771 O O . ILE A 1 107 ? 0.401 -6.937 -9.603 1.00 96.38 107 ILE A O 1
ATOM 775 N N . GLU A 1 108 ? -0.637 -8.516 -8.419 1.00 92.81 108 GLU A N 1
ATOM 776 C CA . GLU A 1 108 ? -0.540 -9.533 -9.471 1.00 92.81 108 GLU A CA 1
ATOM 777 C C . GLU A 1 108 ? -1.396 -9.222 -10.708 1.00 92.81 108 GLU A C 1
ATOM 779 O O . GLU A 1 108 ? -1.046 -9.636 -11.813 1.00 92.81 108 GLU A O 1
ATOM 784 N N . ASN A 1 109 ? -2.522 -8.513 -10.543 1.00 90.94 109 ASN A N 1
ATOM 785 C CA . ASN A 1 109 ? -3.509 -8.314 -11.615 1.00 90.94 109 ASN A CA 1
ATOM 786 C C . ASN A 1 109 ? -3.933 -6.852 -11.831 1.00 90.94 109 ASN A C 1
ATOM 788 O O . ASN A 1 109 ? -4.828 -6.594 -12.637 1.00 90.94 109 ASN A O 1
ATOM 792 N N . GLY A 1 110 ? -3.365 -5.905 -11.083 1.00 88.94 110 GLY A N 1
ATOM 793 C CA . GLY A 1 110 ? -3.760 -4.499 -11.116 1.00 88.94 110 GLY A CA 1
ATOM 794 C C . GLY A 1 110 ? -2.812 -3.626 -11.932 1.00 88.94 110 GLY A C 1
ATOM 795 O O . GLY A 1 110 ? -2.570 -3.870 -13.113 1.00 88.94 110 GLY A O 1
ATOM 796 N N . ALA A 1 111 ? -2.342 -2.544 -11.310 1.00 88.75 111 ALA A N 1
ATOM 797 C CA . ALA A 1 111 ? -1.432 -1.600 -11.948 1.00 88.75 111 ALA A CA 1
ATOM 798 C C . ALA A 1 111 ? -0.081 -2.263 -12.246 1.00 88.75 111 ALA A C 1
ATOM 800 O O . ALA A 1 111 ? 0.426 -3.024 -11.430 1.00 88.75 111 ALA A O 1
ATOM 801 N N . ALA A 1 112 ? 0.514 -1.938 -13.393 1.00 93.94 112 ALA A N 1
ATOM 802 C CA . ALA A 1 112 ? 1.805 -2.481 -13.785 1.00 93.94 112 ALA A CA 1
ATOM 803 C C . ALA A 1 112 ? 2.614 -1.474 -14.615 1.00 93.94 112 ALA A C 1
ATOM 805 O O . ALA A 1 112 ? 2.090 -0.839 -15.533 1.00 93.94 112 ALA A O 1
ATOM 806 N N . PHE A 1 113 ? 3.902 -1.376 -14.275 1.00 95.75 113 PHE A N 1
ATOM 807 C CA . PHE A 1 113 ? 5.006 -1.566 -15.214 1.00 95.75 113 PHE A CA 1
ATOM 808 C C . PHE A 1 113 ? 4.670 -1.702 -16.708 1.00 95.75 113 PHE A C 1
ATOM 810 O O . PHE A 1 113 ? 4.114 -2.735 -17.068 1.00 95.75 113 PHE A O 1
ATOM 817 N N . GLN A 1 114 ? 5.070 -0.780 -17.585 1.00 95.69 114 GLN A N 1
ATOM 818 C CA . GLN A 1 114 ? 5.171 -1.034 -19.027 1.00 95.69 114 GLN A CA 1
ATOM 819 C C . GLN A 1 114 ? 6.583 -0.786 -19.548 1.00 95.69 114 GLN A C 1
ATOM 821 O O . GLN A 1 114 ? 7.252 0.163 -19.127 1.00 95.69 114 GLN A O 1
ATOM 826 N N . TRP A 1 115 ? 7.018 -1.599 -20.511 1.00 96.62 115 TRP A N 1
ATOM 827 C CA . TRP A 1 115 ? 8.239 -1.318 -21.261 1.00 96.62 115 TRP A CA 1
ATOM 828 C C . TRP A 1 115 ? 8.045 -0.115 -22.184 1.00 96.62 115 TRP A C 1
ATOM 830 O O . TRP A 1 115 ? 7.130 -0.077 -23.004 1.00 96.62 115 TRP A O 1
ATOM 840 N N . ALA A 1 116 ? 8.936 0.869 -22.086 1.00 95.50 116 ALA A N 1
ATOM 841 C CA . ALA A 1 116 ? 8.931 2.045 -22.953 1.00 95.50 116 ALA A CA 1
ATOM 842 C C . ALA A 1 116 ? 9.527 1.760 -24.344 1.00 95.50 116 ALA A C 1
ATOM 844 O O . ALA A 1 116 ? 9.361 2.564 -25.260 1.00 95.50 116 ALA A O 1
ATOM 845 N N . ASN A 1 117 ? 10.262 0.655 -24.499 1.00 94.50 117 ASN A N 1
ATOM 846 C CA . ASN A 1 117 ? 10.935 0.273 -25.736 1.00 94.50 117 ASN A CA 1
ATOM 847 C C . ASN A 1 117 ? 11.039 -1.254 -25.884 1.00 94.50 117 ASN A C 1
ATOM 849 O O . ASN A 1 117 ? 10.993 -1.984 -24.898 1.00 94.50 117 ASN A O 1
ATOM 853 N N . ASP A 1 118 ? 11.248 -1.723 -27.117 1.00 94.00 118 ASP A N 1
ATOM 854 C CA . ASP A 1 118 ? 11.376 -3.157 -27.441 1.00 94.00 118 ASP A CA 1
ATOM 855 C C . ASP A 1 118 ? 12.633 -3.819 -26.836 1.00 94.00 118 ASP A C 1
ATOM 857 O O . ASP A 1 118 ? 12.772 -5.043 -26.856 1.00 94.00 118 ASP A O 1
ATOM 861 N N . ALA A 1 119 ? 13.579 -3.005 -26.350 1.00 94.62 119 ALA A N 1
ATOM 862 C CA . ALA A 1 119 ? 14.830 -3.450 -25.740 1.00 94.62 119 ALA A CA 1
ATOM 863 C C . ALA A 1 119 ? 14.700 -3.760 -24.240 1.00 94.62 119 ALA A C 1
ATOM 865 O O . ALA A 1 119 ? 15.669 -4.233 -23.651 1.00 94.62 119 ALA A O 1
ATOM 866 N N . GLU A 1 120 ? 13.546 -3.475 -23.628 1.00 93.75 120 GLU A N 1
ATOM 867 C CA . GLU A 1 120 ? 13.232 -3.800 -22.230 1.00 93.75 120 GLU A CA 1
ATOM 868 C C . GLU A 1 120 ? 14.249 -3.265 -21.209 1.00 93.75 120 GLU A C 1
ATOM 870 O O . GLU A 1 120 ? 14.587 -3.906 -20.217 1.00 93.75 120 GLU A O 1
ATOM 875 N N . ASN A 1 121 ? 14.772 -2.064 -21.452 1.00 94.00 121 ASN A N 1
ATOM 876 C CA . ASN A 1 121 ? 15.743 -1.423 -20.557 1.00 94.00 121 ASN A CA 1
ATOM 877 C C . ASN A 1 121 ? 15.237 -0.110 -19.948 1.00 94.00 121 ASN A C 1
ATOM 879 O O . ASN A 1 121 ? 15.946 0.536 -19.181 1.00 94.00 121 ASN A O 1
ATOM 883 N N . THR A 1 122 ? 14.024 0.306 -20.312 1.00 95.31 122 THR A N 1
ATOM 884 C CA . THR A 1 122 ? 13.368 1.509 -19.802 1.00 95.31 122 THR A CA 1
ATOM 885 C C . THR A 1 122 ? 11.916 1.169 -19.509 1.00 95.31 122 THR A C 1
ATOM 887 O O . THR A 1 122 ? 11.196 0.746 -20.412 1.00 95.31 122 THR A O 1
ATOM 890 N N . ALA A 1 123 ? 11.486 1.358 -18.263 1.00 96.50 123 ALA A N 1
ATOM 891 C CA . ALA A 1 123 ? 10.120 1.107 -17.819 1.00 96.50 123 ALA A CA 1
ATOM 892 C C . ALA A 1 123 ? 9.428 2.414 -17.409 1.00 96.50 123 ALA A C 1
ATOM 894 O O . ALA A 1 123 ? 10.086 3.370 -16.996 1.00 96.50 123 ALA A O 1
ATOM 895 N N . PHE A 1 124 ? 8.101 2.453 -17.504 1.00 96.06 124 PH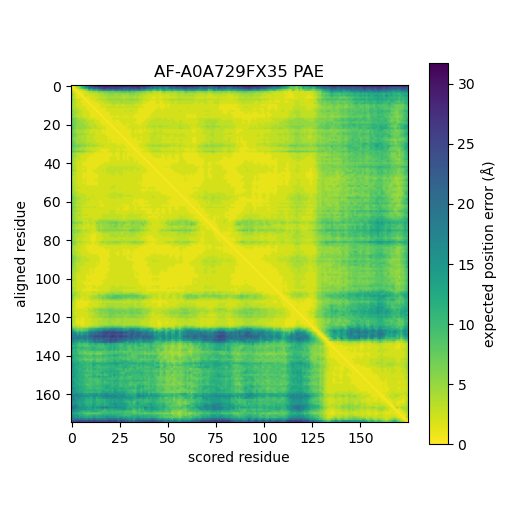E A N 1
ATOM 896 C CA . PHE A 1 124 ? 7.286 3.554 -16.990 1.00 96.06 124 PHE A CA 1
ATOM 897 C C . PHE A 1 124 ? 5.961 3.039 -16.419 1.00 96.06 124 PHE A C 1
ATOM 899 O O . PHE A 1 124 ? 5.472 1.983 -16.820 1.00 96.06 124 PHE A O 1
ATOM 906 N N . LEU A 1 125 ? 5.377 3.801 -15.493 1.00 94.62 125 LEU A N 1
ATOM 907 C CA . LEU A 1 125 ? 4.051 3.542 -14.939 1.00 94.62 125 LEU A CA 1
ATOM 908 C C . LEU A 1 125 ? 3.113 4.683 -15.326 1.00 94.62 125 LEU A C 1
ATOM 910 O O . LEU A 1 125 ? 3.350 5.843 -14.991 1.00 94.62 125 LEU A O 1
ATOM 914 N N . ALA A 1 126 ? 2.029 4.346 -16.016 1.00 90.25 126 ALA A N 1
ATOM 915 C CA . ALA A 1 126 ? 0.948 5.271 -16.322 1.00 90.25 126 ALA A CA 1
ATOM 916 C C . ALA A 1 126 ? -0.374 4.661 -15.851 1.00 90.25 126 ALA A C 1
ATOM 918 O O . ALA A 1 126 ? -0.853 3.682 -16.421 1.00 90.25 126 ALA A O 1
ATOM 919 N N . LEU A 1 127 ? -0.967 5.242 -14.807 1.00 80.38 127 LEU A N 1
ATOM 920 C CA . LEU A 1 127 ? -2.231 4.778 -14.242 1.00 80.38 127 LEU A CA 1
ATOM 921 C C . LEU A 1 127 ? -3.259 5.911 -14.200 1.00 80.38 127 LEU A C 1
ATOM 923 O O . LEU A 1 127 ? -3.018 6.966 -13.617 1.00 80.38 127 LEU A O 1
ATOM 927 N N . LEU A 1 128 ? -4.441 5.658 -14.764 1.00 68.44 128 LEU A N 1
ATOM 928 C CA . LEU A 1 128 ? -5.618 6.507 -14.584 1.00 68.44 128 LEU A CA 1
ATOM 929 C C . LEU A 1 128 ? -6.435 5.973 -13.402 1.00 68.44 128 LEU A C 1
ATOM 931 O O . LEU A 1 128 ? -7.166 4.992 -13.529 1.00 68.44 128 LEU A O 1
ATOM 935 N N . ALA A 1 129 ? -6.305 6.603 -12.235 1.00 62.22 129 ALA A N 1
ATOM 936 C CA . ALA A 1 129 ? -7.093 6.230 -11.065 1.00 62.22 129 ALA A CA 1
ATOM 937 C C . ALA A 1 129 ? -8.547 6.724 -11.196 1.00 62.22 129 ALA A C 1
ATOM 939 O O . ALA A 1 129 ? -8.795 7.872 -11.564 1.00 62.22 129 ALA A O 1
ATOM 940 N N . SER A 1 130 ? -9.520 5.875 -10.842 1.00 58.78 130 SER A N 1
ATOM 941 C CA . SER A 1 130 ? -10.927 6.280 -10.697 1.00 58.78 130 SER A CA 1
ATOM 942 C C . SER A 1 130 ? -11.332 6.292 -9.219 1.00 58.78 130 SER A C 1
ATOM 944 O O . SER A 1 130 ? -11.161 5.306 -8.501 1.00 58.78 130 SER A O 1
ATOM 946 N N . VAL A 1 131 ? -11.861 7.419 -8.736 1.00 58.38 131 VAL A N 1
ATOM 947 C CA . VAL A 1 131 ? -12.172 7.621 -7.311 1.00 58.38 131 VAL A CA 1
ATOM 948 C C . VAL A 1 131 ? -13.604 7.165 -7.022 1.00 58.38 131 VAL A C 1
ATOM 950 O O . VAL A 1 131 ? -14.553 7.925 -7.194 1.00 58.38 131 VAL A O 1
ATOM 953 N N . ARG A 1 132 ? -13.791 5.914 -6.578 1.00 61.22 132 ARG A N 1
ATOM 954 C CA . ARG A 1 132 ? -15.125 5.387 -6.195 1.00 61.22 132 ARG A CA 1
ATOM 955 C C . ARG A 1 132 ? -15.380 5.315 -4.684 1.00 61.22 132 ARG A C 1
ATOM 957 O O . ARG A 1 132 ? -16.523 5.167 -4.266 1.00 61.22 132 ARG A O 1
ATOM 964 N N . GLN A 1 133 ? -14.343 5.396 -3.848 1.00 71.69 133 GLN A N 1
ATOM 965 C CA . GLN A 1 133 ? -14.396 4.978 -2.433 1.00 71.69 133 GLN A CA 1
ATOM 966 C C . GLN A 1 133 ? -13.926 6.074 -1.445 1.00 71.69 133 GLN A C 1
ATOM 968 O O . GLN A 1 133 ? -13.530 5.768 -0.317 1.00 71.69 133 GLN A O 1
ATOM 973 N N . GLY A 1 134 ? -14.028 7.355 -1.821 1.00 77.94 134 GLY A N 1
ATOM 974 C CA . GLY A 1 134 ? -13.550 8.488 -1.012 1.00 77.94 134 GLY A CA 1
ATOM 975 C C . GLY A 1 134 ? -12.036 8.665 -1.042 1.00 77.94 134 GLY A C 1
ATOM 976 O O . GLY A 1 134 ? -11.325 7.812 -1.567 1.00 77.94 134 GLY A O 1
ATOM 977 N N . MET A 1 135 ? -11.557 9.763 -0.460 1.00 86.38 135 MET A N 1
ATOM 978 C CA . MET A 1 135 ? -10.154 10.180 -0.533 1.00 86.38 135 MET A CA 1
ATOM 979 C C . MET A 1 135 ? -9.539 10.310 0.862 1.00 86.38 135 MET A C 1
ATOM 981 O O . MET A 1 135 ? -10.187 10.736 1.819 1.00 86.38 135 MET A O 1
ATOM 985 N N . THR A 1 136 ? -8.280 9.927 0.984 1.00 87.56 136 THR A N 1
ATOM 986 C CA . THR A 1 136 ? -7.388 10.209 2.104 1.00 87.56 136 THR A CA 1
ATOM 987 C C . THR A 1 136 ? -6.906 11.657 2.039 1.00 87.56 136 THR A C 1
ATOM 989 O O . THR A 1 136 ? -6.977 12.313 0.999 1.00 87.56 136 THR A O 1
ATOM 992 N N . ALA A 1 137 ? -6.352 12.164 3.144 1.00 88.31 137 ALA A N 1
ATOM 993 C CA . ALA A 1 137 ? -5.728 13.488 3.144 1.00 88.31 137 ALA A CA 1
ATOM 994 C C . ALA A 1 137 ? -4.576 13.599 2.128 1.00 88.31 137 ALA A C 1
ATOM 996 O O . ALA A 1 137 ? -4.384 14.666 1.555 1.00 88.31 137 ALA A O 1
ATOM 997 N N . GLY A 1 138 ? -3.849 12.503 1.876 1.00 86.62 138 GLY A N 1
ATOM 998 C CA . GLY A 1 138 ? -2.786 12.454 0.870 1.00 86.62 138 GLY A CA 1
ATOM 999 C C . GLY A 1 138 ? -3.318 12.558 -0.558 1.00 86.62 138 GLY A C 1
ATOM 1000 O O . GLY A 1 138 ? -2.821 13.370 -1.331 1.00 86.62 138 GLY A O 1
ATOM 1001 N N . GLU A 1 139 ? -4.372 11.808 -0.891 1.00 86.88 139 GLU A N 1
ATOM 1002 C CA . GLU A 1 139 ? -5.019 11.886 -2.210 1.00 86.88 139 GLU A CA 1
ATOM 1003 C C . GLU A 1 139 ? -5.595 13.287 -2.475 1.00 86.88 139 GLU A C 1
ATOM 1005 O O . GLU A 1 139 ? -5.439 13.823 -3.569 1.00 86.88 139 GLU A O 1
ATOM 1010 N N . VAL A 1 140 ? -6.212 13.917 -1.469 1.00 89.44 140 VAL A N 1
ATOM 1011 C CA . VAL A 1 140 ? -6.710 15.300 -1.577 1.00 89.44 140 VAL A CA 1
ATOM 1012 C C . VAL A 1 140 ? -5.554 16.287 -1.739 1.00 89.44 140 VAL A C 1
ATOM 1014 O O . VAL A 1 140 ? -5.611 17.152 -2.611 1.00 89.44 140 VAL A O 1
ATOM 1017 N N . ALA A 1 141 ? -4.487 16.144 -0.950 1.00 91.44 141 ALA A N 1
ATOM 1018 C CA . ALA A 1 141 ? -3.296 16.979 -1.074 1.00 91.44 141 ALA A CA 1
ATOM 1019 C C . ALA A 1 141 ? -2.702 16.909 -2.489 1.00 91.44 141 ALA A C 1
ATOM 1021 O O . ALA A 1 141 ? -2.446 17.948 -3.093 1.00 91.44 141 ALA A O 1
ATOM 1022 N N . ALA A 1 142 ? -2.56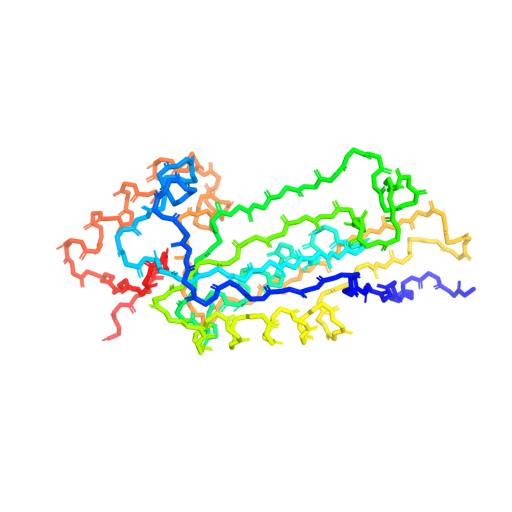6 15.704 -3.047 1.00 86.62 142 ALA A N 1
ATOM 1023 C CA . ALA A 1 142 ? -2.078 15.501 -4.407 1.00 86.62 142 ALA A CA 1
ATOM 1024 C C . ALA A 1 142 ? -3.019 16.106 -5.460 1.00 86.62 142 ALA A C 1
ATOM 1026 O O . ALA A 1 142 ? -2.562 16.805 -6.361 1.00 86.62 142 ALA A O 1
ATOM 1027 N N . HIS A 1 143 ? -4.331 15.893 -5.326 1.00 86.69 143 HIS A N 1
ATOM 1028 C CA . HIS A 1 143 ? -5.321 16.376 -6.290 1.00 86.69 143 HIS A CA 1
ATOM 1029 C C . HIS A 1 143 ? -5.387 17.909 -6.363 1.00 86.69 143 HIS A C 1
ATOM 1031 O O . HIS A 1 143 ? -5.569 18.472 -7.439 1.00 86.69 143 HIS A O 1
ATOM 1037 N N . PHE A 1 144 ? -5.250 18.594 -5.225 1.00 89.75 144 PHE A N 1
ATOM 1038 C CA . PHE A 1 144 ? -5.337 20.056 -5.158 1.00 89.75 144 PHE A CA 1
ATOM 1039 C C . PHE A 1 144 ? -3.975 20.764 -5.122 1.00 89.75 144 PHE A C 1
ATOM 1041 O O . PHE A 1 144 ? -3.934 21.993 -5.078 1.00 89.75 144 PHE A O 1
ATOM 1048 N N . GLY A 1 145 ? -2.864 20.021 -5.130 1.00 91.81 145 GLY A N 1
ATOM 1049 C CA . GLY A 1 145 ? -1.522 20.588 -4.973 1.00 91.81 145 GLY A CA 1
ATOM 1050 C C . GLY A 1 145 ? -1.317 21.269 -3.616 1.00 91.81 145 GLY A C 1
ATOM 1051 O O . GLY A 1 145 ? -0.629 22.284 -3.525 1.00 91.81 145 GLY A O 1
ATOM 1052 N N . TRP A 1 146 ? -1.955 20.759 -2.562 1.00 95.06 146 TRP A N 1
ATOM 1053 C CA . TRP A 1 146 ? -1.889 21.331 -1.217 1.00 95.06 146 TRP A CA 1
ATOM 1054 C C . TRP A 1 146 ? -0.816 20.655 -0.356 1.00 95.06 146 TRP A C 1
ATOM 1056 O O . TRP A 1 146 ? -0.548 19.463 -0.521 1.00 95.06 146 TRP A O 1
ATOM 1066 N N . PRO A 1 147 ? -0.255 21.358 0.644 1.00 95.56 147 PRO A N 1
ATOM 1067 C CA . PRO A 1 147 ? 0.437 20.714 1.751 1.00 95.56 147 PRO A CA 1
ATOM 1068 C C . PRO A 1 147 ? -0.468 19.686 2.446 1.00 95.56 147 PRO A C 1
ATOM 1070 O O . PRO A 1 147 ? -1.657 19.933 2.668 1.00 95.56 147 PRO A O 1
ATOM 1073 N N . LEU A 1 148 ? 0.103 18.550 2.861 1.00 90.75 148 LEU A N 1
ATOM 1074 C CA . LEU A 1 148 ? -0.649 17.472 3.519 1.00 90.75 148 LEU A CA 1
ATOM 1075 C C . LEU A 1 148 ? -1.404 17.951 4.769 1.00 90.75 148 LEU A C 1
ATOM 1077 O O . LEU A 1 148 ? -2.528 17.523 5.024 1.00 90.75 148 LEU A O 1
ATOM 1081 N N . GLU A 1 149 ? -0.791 18.842 5.546 1.00 93.31 149 GLU A N 1
ATOM 1082 C CA . GLU A 1 149 ? -1.402 19.407 6.750 1.00 93.31 149 GLU A CA 1
ATOM 1083 C C . GLU A 1 149 ? -2.624 20.272 6.423 1.00 93.31 149 GLU A C 1
ATOM 1085 O O . GLU A 1 149 ? -3.658 20.142 7.073 1.00 93.31 149 GLU A O 1
ATOM 1090 N N . GLN A 1 150 ? -2.552 21.073 5.355 1.00 95.00 150 GLN A N 1
ATOM 1091 C CA . GLN A 1 150 ? -3.690 21.857 4.879 1.00 95.00 150 GLN A CA 1
ATOM 1092 C C . GLN A 1 150 ? -4.849 20.944 4.466 1.00 95.00 150 GLN A C 1
ATOM 1094 O O . GLN A 1 150 ? -5.978 21.153 4.909 1.00 95.00 150 GLN A O 1
ATOM 1099 N N . ALA A 1 151 ? -4.577 19.905 3.667 1.00 94.56 151 ALA A N 1
ATOM 1100 C CA . ALA A 1 151 ? -5.602 18.946 3.261 1.00 94.56 151 ALA A CA 1
ATOM 1101 C C . ALA A 1 151 ? -6.237 18.246 4.472 1.00 94.56 151 ALA A C 1
ATOM 1103 O O . ALA A 1 151 ? -7.458 18.120 4.542 1.00 94.56 151 ALA A O 1
ATOM 1104 N N . ARG A 1 152 ? -5.427 17.844 5.461 1.00 93.12 152 ARG A N 1
ATOM 1105 C CA . ARG A 1 152 ? -5.919 17.226 6.698 1.00 93.12 152 ARG A CA 1
ATOM 1106 C C . ARG A 1 152 ? -6.831 18.175 7.477 1.00 93.12 152 ARG A C 1
ATOM 1108 O O . ARG A 1 152 ? -7.933 17.771 7.828 1.00 93.12 152 ARG A O 1
ATOM 1115 N N . ASN A 1 153 ? -6.409 19.417 7.699 1.00 95.00 153 ASN A N 1
ATOM 1116 C CA . ASN A 1 153 ? -7.181 20.392 8.472 1.00 95.00 153 ASN A CA 1
ATOM 1117 C C . ASN A 1 153 ? -8.538 20.691 7.819 1.00 95.00 153 ASN A C 1
ATOM 1119 O O . ASN A 1 153 ? -9.560 20.691 8.500 1.00 95.00 153 ASN A O 1
ATOM 1123 N N . VAL A 1 154 ? -8.567 20.870 6.494 1.00 94.94 154 VAL A N 1
ATOM 1124 C CA . VAL A 1 154 ? -9.815 21.101 5.748 1.00 94.94 154 VAL A CA 1
ATOM 1125 C C . VAL A 1 154 ? -10.752 19.893 5.838 1.00 94.94 154 VAL A C 1
ATOM 1127 O O . VAL A 1 154 ? -11.949 20.058 6.061 1.00 94.94 154 VAL A O 1
ATOM 1130 N N . LEU A 1 155 ? -10.228 18.674 5.696 1.00 93.44 155 LEU A N 1
ATOM 1131 C CA . LEU A 1 155 ? -11.044 17.459 5.758 1.00 93.44 155 LEU A CA 1
ATOM 1132 C C . LEU A 1 155 ? -11.616 17.198 7.156 1.00 93.44 155 LEU A C 1
ATOM 1134 O O . LEU A 1 155 ? -12.777 16.810 7.263 1.00 93.44 155 LEU A O 1
ATOM 1138 N N . GLU A 1 156 ? -10.839 17.430 8.216 1.00 93.56 156 GLU A N 1
ATOM 1139 C CA . GLU A 1 156 ? -11.321 17.291 9.598 1.00 93.56 156 GLU A CA 1
ATOM 1140 C C . GLU A 1 156 ? -12.366 18.359 9.943 1.00 93.56 156 GLU A C 1
ATOM 1142 O O . GLU A 1 156 ? -13.351 18.052 10.617 1.00 93.56 156 GLU A O 1
ATOM 1147 N N . GLN A 1 157 ? -12.209 19.586 9.433 1.00 94.75 157 GLN A N 1
ATOM 1148 C CA . GLN A 1 157 ? -13.219 20.636 9.567 1.00 94.75 157 GLN A CA 1
ATOM 1149 C C . GLN A 1 157 ? -14.532 20.217 8.891 1.00 94.75 157 GLN A C 1
ATOM 1151 O O . GLN A 1 157 ? -15.571 20.166 9.541 1.00 94.75 157 GLN A O 1
ATOM 1156 N N . LEU A 1 158 ? -14.484 19.802 7.621 1.00 93.75 158 LEU A N 1
ATOM 1157 C CA . LEU A 1 158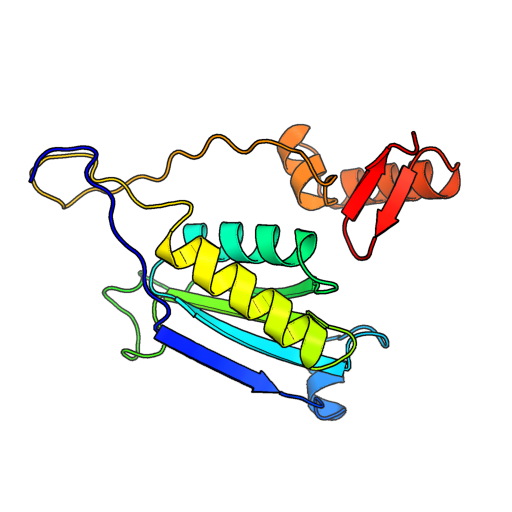 ? -15.668 19.353 6.876 1.00 93.75 158 LEU A CA 1
ATOM 1158 C C . LEU A 1 158 ? -16.316 18.088 7.467 1.00 93.75 158 LEU A C 1
ATOM 1160 O O . LEU A 1 158 ? -17.527 17.886 7.343 1.00 93.75 158 LEU A O 1
ATOM 1164 N N . PHE A 1 159 ? -15.526 17.214 8.092 1.00 92.19 159 PHE A N 1
ATOM 1165 C CA . PHE A 1 159 ? -16.038 16.076 8.852 1.00 92.19 159 PHE A CA 1
ATOM 1166 C C . PHE A 1 159 ? -16.761 16.532 10.125 1.00 92.19 159 PHE A C 1
ATOM 1168 O O . PHE A 1 159 ? -17.871 16.069 10.386 1.00 92.19 159 PHE A O 1
ATOM 1175 N N . SER A 1 160 ? -16.172 17.466 10.874 1.00 92.19 160 SER A N 1
ATOM 1176 C CA . SER A 1 160 ? -16.760 18.040 12.092 1.00 92.19 160 SER A CA 1
ATOM 1177 C C . SER A 1 160 ? -18.055 18.805 11.801 1.00 92.19 160 SER A C 1
ATOM 1179 O O . SER A 1 160 ? -19.023 18.678 12.547 1.00 92.19 160 SER A O 1
ATOM 1181 N N . ASP A 1 161 ? -18.112 19.500 10.664 1.00 93.81 161 ASP A N 1
ATOM 1182 C CA . ASP A 1 161 ? -19.298 20.204 10.161 1.00 93.81 161 ASP A CA 1
ATOM 1183 C C . ASP A 1 161 ? -20.372 19.243 9.605 1.00 93.81 161 ASP A C 1
ATOM 1185 O O . ASP A 1 161 ? -21.461 19.655 9.208 1.00 93.81 161 ASP A O 1
ATOM 1189 N N . GLY A 1 162 ? -20.085 17.937 9.567 1.00 91.31 162 GLY A N 1
ATOM 1190 C CA . GLY A 1 162 ? -21.021 16.888 9.168 1.00 91.31 162 GLY A CA 1
ATOM 1191 C C . GLY A 1 162 ? -21.213 16.723 7.658 1.00 91.31 162 GLY A C 1
ATOM 1192 O O . GLY A 1 162 ? -22.019 15.879 7.254 1.00 91.31 162 GLY A O 1
ATOM 1193 N N . ALA A 1 163 ? -20.472 17.470 6.833 1.00 90.62 163 ALA A N 1
ATOM 1194 C CA . ALA A 1 163 ? -20.502 17.375 5.371 1.00 90.62 163 ALA A CA 1
ATOM 1195 C C . ALA A 1 163 ? -19.842 16.084 4.855 1.00 90.62 163 ALA A C 1
ATOM 1197 O O . ALA A 1 163 ? -20.216 15.547 3.807 1.00 90.62 163 ALA A O 1
ATOM 1198 N N . LEU A 1 164 ? -18.870 15.560 5.607 1.00 92.06 164 LEU A N 1
ATOM 1199 C CA . LEU A 1 164 ? -18.167 14.324 5.284 1.00 92.06 164 LEU A CA 1
ATOM 1200 C C . LEU A 1 164 ? -18.479 13.220 6.298 1.00 92.06 164 LEU A C 1
ATOM 1202 O O . LEU A 1 164 ? -18.776 13.459 7.465 1.00 92.06 164 LEU A O 1
ATOM 1206 N N . ARG A 1 165 ? -18.356 11.973 5.847 1.00 88.75 165 ARG A N 1
ATOM 1207 C CA . ARG A 1 165 ? -18.221 10.784 6.695 1.00 88.75 165 ARG A CA 1
ATOM 1208 C C . ARG A 1 165 ? -16.788 10.270 6.607 1.00 88.75 165 ARG A C 1
ATOM 1210 O O . ARG A 1 165 ? -16.201 10.265 5.523 1.00 88.75 165 ARG A O 1
ATOM 1217 N N . LYS A 1 166 ? -16.253 9.795 7.730 1.00 85.94 166 LYS A N 1
ATOM 1218 C CA . LYS A 1 166 ? -14.893 9.258 7.832 1.00 85.94 166 LYS A CA 1
ATOM 1219 C C . LYS A 1 166 ? -14.939 7.756 8.107 1.00 85.94 166 LYS A C 1
ATOM 1221 O O . LYS A 1 166 ? -15.649 7.313 9.007 1.00 85.94 166 LYS A O 1
ATOM 1226 N N . ARG A 1 167 ? -14.197 6.968 7.327 1.00 80.44 167 ARG A N 1
ATOM 1227 C CA . ARG A 1 167 ? -13.940 5.540 7.577 1.00 80.44 167 ARG A CA 1
ATOM 1228 C C . ARG A 1 167 ? -12.431 5.365 7.662 1.00 80.44 167 ARG A C 1
ATOM 1230 O O . ARG A 1 167 ? -11.762 5.453 6.636 1.00 80.44 167 ARG A O 1
ATOM 1237 N N . SER A 1 168 ? -11.921 5.115 8.870 1.00 75.88 168 SER A N 1
ATOM 1238 C CA . SER A 1 168 ? -10.477 5.060 9.131 1.00 75.88 168 SER A CA 1
ATOM 1239 C C . SER A 1 168 ? -9.789 6.350 8.632 1.00 75.88 168 SER A C 1
ATOM 1241 O O . SER A 1 168 ? -10.135 7.432 9.109 1.00 75.88 168 SER A O 1
ATOM 1243 N N . SER A 1 169 ? -8.886 6.283 7.655 1.00 79.44 169 SER A N 1
ATOM 1244 C CA . SER A 1 169 ? -8.165 7.433 7.092 1.00 79.44 169 SER A CA 1
ATOM 1245 C C . SER A 1 169 ? -8.865 8.118 5.905 1.00 79.44 169 SER A C 1
ATOM 1247 O O . SER A 1 169 ? -8.373 9.138 5.413 1.00 79.44 169 SER A O 1
ATOM 1249 N N . ARG A 1 170 ? -10.009 7.591 5.436 1.00 86.00 170 ARG A N 1
ATOM 1250 C CA . ARG A 1 170 ? -10.710 8.065 4.229 1.00 86.00 170 ARG A CA 1
ATOM 1251 C C . ARG A 1 170 ? -11.939 8.911 4.535 1.00 86.00 170 ARG A C 1
ATOM 1253 O O . ARG A 1 170 ? -12.778 8.535 5.356 1.00 86.00 170 ARG A O 1
ATOM 1260 N N . TYR A 1 171 ? -12.095 9.986 3.770 1.00 89.56 171 TYR A N 1
ATOM 1261 C CA . TYR A 1 171 ? -13.228 10.905 3.802 1.00 89.56 171 TYR A CA 1
ATOM 1262 C C . TYR A 1 171 ? -14.120 10.703 2.579 1.00 89.56 171 TYR A C 1
ATOM 1264 O O . TYR A 1 171 ? -13.651 10.533 1.451 1.00 89.56 171 TYR A O 1
ATOM 1272 N N . ARG A 1 172 ? -15.433 10.715 2.796 1.00 88.12 172 ARG A N 1
ATOM 1273 C CA . ARG A 1 172 ? -16.452 10.603 1.746 1.00 88.12 172 ARG A CA 1
ATOM 1274 C C . ARG A 1 172 ? -17.515 11.661 1.952 1.00 88.12 172 ARG A C 1
ATOM 1276 O O . ARG A 1 172 ? -17.870 11.947 3.090 1.00 88.12 172 ARG A O 1
ATOM 1283 N N . ILE A 1 173 ? -18.086 12.145 0.857 1.00 86.25 173 ILE A N 1
ATOM 1284 C CA . ILE A 1 173 ? -19.297 12.961 0.909 1.00 86.25 173 ILE A CA 1
ATOM 1285 C C . ILE A 1 173 ? -20.416 12.134 1.554 1.00 86.25 173 ILE A C 1
ATOM 1287 O O . ILE A 1 173 ? -20.536 10.916 1.335 1.00 86.25 173 ILE A O 1
ATOM 1291 N N . LYS A 1 174 ? -21.174 12.789 2.429 1.00 80.31 174 LYS A N 1
ATOM 1292 C CA . LYS A 1 174 ? -22.398 12.255 3.013 1.00 80.31 174 LYS A CA 1
ATOM 1293 C C . LYS A 1 174 ? -23.505 12.482 1.976 1.00 80.31 174 LYS A C 1
ATOM 1295 O O . LYS A 1 174 ? -23.845 13.629 1.709 1.00 80.31 174 LYS A O 1
ATOM 1300 N N . ASN A 1 175 ? -23.953 11.411 1.319 1.00 62.84 175 ASN A N 1
ATOM 1301 C CA . ASN A 1 175 ? -25.138 11.471 0.455 1.00 62.84 175 ASN A CA 1
ATOM 1302 C C . ASN A 1 175 ? -26.394 11.668 1.301 1.00 62.84 175 ASN A C 1
ATOM 1304 O O . ASN A 1 175 ? -26.414 11.105 2.423 1.00 62.84 175 ASN A O 1
#

Solvent-accessible surface area (backbone atoms only — not comparable to full-atom values): 9367 Å² total; per-residue (Å²): 103,65,54,63,45,72,48,81,46,51,79,42,40,75,49,74,41,62,67,59,55,70,70,58,36,56,76,70,63,56,58,92,67,47,40,11,37,22,40,42,18,20,49,38,44,70,36,46,52,54,12,51,57,50,11,45,69,78,21,67,32,44,82,74,43,75,52,68,50,76,81,36,40,94,56,36,96,42,83,49,44,17,14,17,45,39,29,35,31,5,63,36,50,65,33,22,48,49,20,50,53,42,22,52,52,27,33,67,72,52,62,52,42,21,25,72,37,57,81,68,82,45,73,48,77,84,80,88,84,79,89,84,75,54,42,33,37,62,56,47,7,64,76,70,74,43,58,52,66,60,31,40,54,53,51,54,48,38,35,72,72,59,54,30,43,74,59,92,75,30,40,30,79,59,128

Sequence (175 aa):
MPALDLIRPSVTAMRVIASVNDGFARELKLPSHIRSLGLITADSDDVAYIAADEATKQAMVEVVYGRSLYAGAAHGPSPTAGEVLIMLGGPNPAEVRAGLDAMVASIENGAAFQWANDAENTAFLALLASVRQGMTAGEVAAHFGWPLEQARNVLEQLFSDGALRKRSSRYRIKN

Secondary structure (DSSP, 8-state):
--TT-B----EEEEEEESS--HHHHHHTT--TT--EEEEEEES-HHHHHHHHHHHHHHSS-EEEEEEEPTT-GGG-SSTTTTTEEEEEEESSHHHHHHHHHHHHHHHHHSS--EESSTTS--EE--------S-EEHHHHHHHHT--HHHHHHHHHHHHHTTSEEEETTEEEE--